Protein AF-0000000083340459 (afdb_homodimer)

Sequence (200 aa):
MHAMNVRVHIENGKIEDAAAVLKEQIMPVAANYPGFIENFLLVDAANSRIATLSVWQTEADAKAIYEDEGGLYQIALGKLKPFLAAPPDAWLGPVSQVKKMHAMNVRVHIENGKIEDAAAVLKEQIMPVAANYPGFIENFLLVDAANSRIATLSVWQTEADAKAIYEDEGGLYQIALGKLKPFLAAPPDAWLGPVSQVKK

Solvent-accessible surface area (backbone atoms only — not comparable to full-atom values): 10300 Å² total; per-residue (Å²): 76,14,30,38,44,36,38,38,40,32,32,89,94,35,42,68,61,50,50,47,46,43,62,69,60,40,53,66,54,49,65,74,42,74,47,46,44,36,35,37,45,34,44,31,70,95,75,25,32,40,38,35,42,39,36,18,60,35,60,70,40,43,47,45,29,64,68,33,86,79,13,61,50,53,51,49,46,63,73,41,52,91,36,46,65,51,80,68,51,69,54,63,30,50,36,48,75,50,72,107,76,14,31,38,45,37,39,38,43,32,32,89,94,36,43,68,62,50,50,47,47,44,59,70,61,39,53,65,55,49,64,74,40,74,47,46,42,35,34,37,45,33,44,31,70,96,74,24,32,39,38,36,43,39,37,17,60,34,60,68,42,44,46,44,30,63,67,34,88,79,13,60,49,53,52,47,48,64,72,41,52,93,35,48,64,49,82,70,49,69,52,65,28,50,36,49,77,49,72,106

Secondary structure (DSSP, 8-state):
-EEEEEEEEB-TT-HHHHHHHIIIIIHHHHTTSTTEEEEEEEEEGGGTEEEEEEEESSHHHHHHHHHSTT-HHHHHHHHHGGGBSS--EEEEEEEEEEE-/-EEEEEEEEB-TT-HHHHHHHIIIIIHHHHTTSTTEEEEEEEEEGGGTEEEEEEEESSHHHHHHHHHSTT-HHHHHHHHHGGGBSS--EEEEEEEEEEE-

Foldseek 3Di:
DKKKKKKFAWPPPCLVVLLCCCVPPQQVVQVPFAQWDHKDWDGDNVRRMIMMMTDGRDPVRVCCQVPPDVHSVVVSCVVNVVTTPDDMDMDMDDDDDDDD/DKKKKKKFAWPPPCLVVLLCCCVPPQQVVQVVFAFWDHKDWDGDNVRRMIMMMTDGRDPVRVCCQVPPDVHSVVVSCVVNVVTTPDDMDMDMDDDDDDDD

Organism: NCBI:txid2580412

Nearest PDB structures (foldseek):
  3gz7-assembly1_B  TM=7.838E-01  e=1.610E-05  Bordetella bronchiseptica
  1wd6-assembly1_B  TM=7.956E-01  e=1.502E-05  Escherichia coli
  1n5v-assembly1_B  TM=7.596E-01  e=1.061E-05  Streptomyces coelicolor A3(2)
  3kkf-assembly1_A  TM=7.154E-01  e=3.459E-05  Bacteroides thetaiotaomicron
  5ixu-assembly1_A  TM=6.290E-01  e=2.808E-05  Paraburkholderia xenovorans LB400

pLDDT: mean 94.33, std 6.29, range [68.06, 98.81]

Radius of gyration: 16.13 Å; Cα contacts (8 Å, |Δi|>4): 430; chains: 2; bounding box: 37×41×36 Å

Structure (mmCIF, N/CA/C/O backbone):
data_AF-0000000083340459-model_v1
#
loop_
_entity.id
_entity.type
_entity.pdbx_description
1 polymer 'ABM domain-containing protein'
#
loop_
_atom_site.group_PDB
_atom_site.id
_atom_site.type_symbol
_atom_site.label_atom_id
_atom_site.label_alt_id
_atom_site.label_comp_id
_atom_site.label_asym_id
_atom_site.label_entity_id
_atom_site.label_seq_id
_atom_site.pdbx_PDB_ins_code
_atom_site.Cartn_x
_atom_site.Cartn_y
_atom_site.Cartn_z
_atom_site.occupancy
_atom_site.B_iso_or_equiv
_atom_site.auth_seq_id
_atom_site.auth_comp_id
_atom_site.auth_asym_id
_atom_site.auth_atom_id
_atom_site.pdbx_PDB_model_num
ATOM 1 N N . MET A 1 1 ? -13.516 -5.426 -0.259 1 96.94 1 MET A N 1
ATOM 2 C CA . MET A 1 1 ? -12.953 -4.117 0.072 1 96.94 1 MET A CA 1
ATOM 3 C C . MET A 1 1 ? -12.617 -3.332 -1.192 1 96.94 1 MET A C 1
ATOM 5 O O . MET A 1 1 ? -12.625 -3.887 -2.293 1 96.94 1 MET A O 1
ATOM 9 N N . HIS A 1 2 ? -12.586 -1.946 -0.92 1 97.19 2 HIS A N 1
ATOM 10 C CA . HIS A 1 2 ? -12.18 -1.059 -2.004 1 97.19 2 HIS A CA 1
ATOM 11 C C . HIS A 1 2 ? -11 -0.186 -1.59 1 97.19 2 HIS A C 1
ATOM 13 O O . HIS A 1 2 ? -10.797 0.068 -0.401 1 97.19 2 HIS A O 1
ATOM 19 N N . ALA A 1 3 ? -10.203 0.249 -2.623 1 97.19 3 ALA A N 1
ATOM 20 C CA . ALA A 1 3 ? -9.031 1.051 -2.295 1 97.19 3 ALA A CA 1
ATOM 21 C C . ALA A 1 3 ? -8.758 2.098 -3.371 1 97.19 3 ALA A C 1
ATOM 23 O O . ALA A 1 3 ? -9.258 1.983 -4.496 1 97.19 3 ALA A O 1
ATOM 24 N N . MET A 1 4 ? -8.07 3.07 -2.924 1 95.75 4 MET A N 1
ATOM 25 C CA . MET A 1 4 ? -7.543 4.082 -3.836 1 95.75 4 MET A CA 1
ATOM 26 C C . MET A 1 4 ? -6.02 4.109 -3.795 1 95.75 4 MET A C 1
ATOM 28 O O . MET A 1 4 ? -5.426 4.156 -2.717 1 95.75 4 MET A O 1
ATOM 32 N N . ASN A 1 5 ? -5.422 4.043 -4.895 1 97.75 5 ASN A N 1
ATOM 33 C CA . ASN A 1 5 ? -3.988 4.25 -5.055 1 97.75 5 ASN A CA 1
ATOM 34 C C . ASN A 1 5 ? -3.686 5.598 -5.703 1 97.75 5 ASN A C 1
ATOM 36 O O . ASN A 1 5 ? -4.152 5.875 -6.809 1 97.75 5 ASN A O 1
ATOM 40 N N . VAL A 1 6 ? -2.93 6.375 -5.117 1 97.25 6 VAL A N 1
ATOM 41 C CA . VAL A 1 6 ? -2.551 7.691 -5.617 1 97.25 6 VAL A CA 1
ATOM 42 C C . VAL A 1 6 ? -1.033 7.77 -5.777 1 97.25 6 VAL A C 1
ATOM 44 O O . VAL A 1 6 ? -0.289 7.344 -4.887 1 97.25 6 VAL A O 1
ATOM 47 N N . ARG A 1 7 ? -0.573 8.352 -6.844 1 98.38 7 ARG A N 1
ATOM 48 C CA . ARG A 1 7 ? 0.837 8.656 -7.07 1 98.38 7 ARG A CA 1
ATOM 49 C C . ARG A 1 7 ? 1.03 10.117 -7.461 1 98.38 7 ARG A C 1
ATOM 51 O O . ARG A 1 7 ? 0.277 10.648 -8.281 1 98.38 7 ARG A O 1
ATOM 58 N N . VAL A 1 8 ? 2.031 10.641 -6.98 1 98.44 8 VAL A N 1
ATOM 59 C CA . VAL A 1 8 ? 2.33 12.039 -7.27 1 98.44 8 VAL A CA 1
ATOM 60 C C . VAL A 1 8 ? 3.834 12.219 -7.48 1 98.44 8 VAL A C 1
ATOM 62 O O . VAL A 1 8 ? 4.637 11.461 -6.926 1 98.44 8 VAL A O 1
ATOM 65 N N . HIS A 1 9 ? 4.129 13.234 -8.336 1 98.62 9 HIS A N 1
ATOM 66 C CA . HIS A 1 9 ? 5.484 13.766 -8.453 1 98.62 9 HIS A CA 1
ATOM 67 C C . HIS A 1 9 ? 5.617 15.109 -7.738 1 98.62 9 HIS A C 1
ATOM 69 O O . HIS A 1 9 ? 4.746 15.969 -7.863 1 98.62 9 HIS A O 1
ATOM 75 N N . ILE A 1 10 ? 6.742 15.148 -7.082 1 98.62 10 ILE A N 1
ATOM 76 C CA . ILE A 1 10 ? 6.945 16.281 -6.191 1 98.62 10 ILE A CA 1
ATOM 77 C C . ILE A 1 10 ? 8.062 17.172 -6.738 1 98.62 10 ILE A C 1
ATOM 79 O O . ILE A 1 10 ? 9.047 16.672 -7.281 1 98.62 10 ILE A O 1
ATOM 83 N N . GLU A 1 11 ? 7.785 18.578 -6.555 1 98.44 11 GLU A N 1
ATOM 84 C CA . GLU A 1 11 ? 8.805 19.531 -6.984 1 98.44 11 GLU A CA 1
ATOM 85 C C . GLU A 1 11 ? 10.148 19.234 -6.324 1 98.44 11 GLU A C 1
ATOM 87 O O . GLU A 1 11 ? 10.203 18.828 -5.164 1 98.44 11 GLU A O 1
ATOM 92 N N . ASN A 1 12 ? 11.203 19.422 -7.195 1 96.62 12 ASN A N 1
ATOM 93 C CA . ASN A 1 12 ? 12.539 19.188 -6.676 1 96.62 12 ASN A CA 1
ATOM 94 C C . ASN A 1 12 ? 12.766 19.906 -5.348 1 96.62 12 ASN A C 1
ATOM 96 O O . ASN A 1 12 ? 12.43 21.078 -5.207 1 96.62 12 ASN A O 1
ATOM 100 N N . GLY A 1 13 ? 13.289 19.141 -4.359 1 97.19 13 GLY A N 1
ATOM 101 C CA . GLY A 1 13 ? 13.656 19.719 -3.074 1 97.19 13 GLY A CA 1
ATOM 102 C C . GLY A 1 13 ? 12.484 19.812 -2.115 1 97.19 13 GLY A C 1
ATOM 103 O O . GLY A 1 13 ? 12.633 20.297 -0.986 1 97.19 13 GLY A O 1
ATOM 104 N N . LYS A 1 14 ? 11.328 19.312 -2.432 1 98.06 14 LYS A N 1
ATOM 105 C CA . LYS A 1 14 ? 10.148 19.516 -1.594 1 98.06 14 LYS A CA 1
ATOM 106 C C . LYS A 1 14 ? 9.594 18.172 -1.094 1 98.06 14 LYS A C 1
ATOM 108 O O . LYS A 1 14 ? 8.547 18.141 -0.446 1 98.06 14 LYS A O 1
ATOM 113 N N . ILE A 1 15 ? 10.195 17.156 -1.338 1 98.19 15 ILE A N 1
ATOM 114 C CA . ILE A 1 15 ? 9.664 15.82 -1.098 1 98.19 15 ILE A CA 1
ATOM 115 C C . ILE A 1 15 ? 9.492 15.594 0.403 1 98.19 15 ILE A C 1
ATOM 117 O O . ILE A 1 15 ? 8.516 14.992 0.838 1 98.19 15 ILE A O 1
ATOM 121 N N . GLU A 1 16 ? 10.43 15.969 1.234 1 97.5 16 GLU A N 1
ATOM 122 C CA . GLU A 1 16 ? 10.328 15.766 2.678 1 97.5 16 GLU A CA 1
ATOM 123 C C . GLU A 1 16 ? 9.133 16.516 3.258 1 97.5 16 GLU A C 1
ATOM 125 O O . GLU A 1 16 ? 8.398 15.984 4.086 1 97.5 16 GLU A O 1
ATOM 130 N N . ASP A 1 17 ? 8.969 17.703 2.828 1 98.31 17 ASP A N 1
ATOM 131 C CA . ASP A 1 17 ? 7.848 18.516 3.307 1 98.31 17 ASP A CA 1
ATOM 132 C C . ASP A 1 17 ? 6.512 17.906 2.875 1 98.31 17 ASP A C 1
ATOM 134 O O . ASP A 1 17 ? 5.566 17.844 3.666 1 98.31 17 ASP A O 1
ATOM 138 N N . ALA A 1 18 ? 6.438 17.531 1.617 1 98.56 18 ALA A N 1
ATOM 139 C CA . ALA A 1 18 ? 5.215 16.922 1.106 1 98.56 18 ALA A CA 1
ATOM 140 C C . ALA A 1 18 ? 4.871 15.648 1.885 1 98.56 18 ALA A C 1
ATOM 142 O O . ALA A 1 18 ? 3.719 15.445 2.271 1 98.56 18 ALA A O 1
ATOM 143 N N . ALA A 1 19 ? 5.875 14.797 2.137 1 98.38 19 ALA A N 1
ATOM 144 C CA . ALA A 1 19 ? 5.676 13.562 2.889 1 98.38 19 ALA A CA 1
ATOM 145 C C . ALA A 1 19 ? 5.219 13.852 4.312 1 98.38 19 ALA A C 1
ATOM 147 O O . ALA A 1 19 ? 4.375 13.133 4.859 1 98.38 19 ALA A O 1
ATOM 148 N N . ALA A 1 20 ? 5.758 14.836 4.934 1 98.31 20 ALA A N 1
ATOM 149 C CA . ALA A 1 20 ? 5.371 15.219 6.289 1 98.31 20 ALA A CA 1
ATOM 150 C C . ALA A 1 20 ? 3.908 15.648 6.344 1 98.31 20 ALA A C 1
ATOM 152 O O . ALA A 1 20 ? 3.195 15.32 7.297 1 98.31 20 ALA A O 1
ATOM 153 N N . VAL A 1 21 ? 3.539 16.391 5.316 1 98 21 VAL A N 1
ATOM 154 C CA . VAL A 1 21 ? 2.148 16.828 5.258 1 98 21 VAL A CA 1
ATOM 155 C C . VAL A 1 21 ? 1.227 15.609 5.211 1 98 21 VAL A C 1
ATOM 157 O O . VAL A 1 21 ? 0.263 15.523 5.977 1 98 21 VAL A O 1
ATOM 160 N N . LEU A 1 22 ? 1.438 14.711 4.398 1 97.75 22 LEU A N 1
ATOM 161 C CA . LEU A 1 22 ? 0.618 13.508 4.266 1 97.75 22 LEU A CA 1
ATOM 162 C C . LEU A 1 22 ? 0.631 12.695 5.559 1 97.75 22 LEU A C 1
ATOM 164 O O . LEU A 1 22 ? -0.423 12.281 6.047 1 97.75 22 LEU A O 1
ATOM 168 N N . LYS A 1 23 ? 1.822 12.492 6.062 1 97.5 23 LYS A N 1
ATOM 169 C CA . LYS A 1 23 ? 2.016 11.633 7.227 1 97.5 23 LYS A CA 1
ATOM 170 C C . LYS A 1 23 ? 1.37 12.242 8.469 1 97.5 23 LYS A C 1
ATOM 172 O O . LYS A 1 23 ? 0.76 11.531 9.273 1 97.5 23 LYS A O 1
ATOM 177 N N . GLU A 1 24 ? 1.427 13.531 8.625 1 97.44 24 GLU A N 1
ATOM 178 C CA . GLU A 1 24 ? 1.055 14.164 9.883 1 97.44 24 GLU A CA 1
ATOM 179 C C . GLU A 1 24 ? -0.349 14.758 9.805 1 97.44 24 GLU A C 1
ATOM 181 O O . GLU A 1 24 ? -1.031 14.883 10.828 1 97.44 24 GLU A O 1
ATOM 186 N N . GLN A 1 25 ? -0.766 15.031 8.633 1 96.31 25 GLN A N 1
ATOM 187 C CA . GLN A 1 25 ? -2 15.805 8.57 1 96.31 25 GLN A CA 1
ATOM 188 C C . GLN A 1 25 ? -3.098 15.031 7.844 1 96.31 25 GLN A C 1
ATOM 190 O O . GLN A 1 25 ? -4.285 15.281 8.062 1 96.31 25 GLN A O 1
ATOM 195 N N . ILE A 1 26 ? -2.787 14.148 6.957 1 95.5 26 ILE A N 1
ATOM 196 C CA . ILE A 1 26 ? -3.807 13.5 6.141 1 95.5 26 ILE A CA 1
ATOM 197 C C . ILE A 1 26 ? -4.078 12.102 6.676 1 95.5 26 ILE A C 1
ATOM 199 O O . ILE A 1 26 ? -5.227 11.75 6.969 1 95.5 26 ILE A O 1
ATOM 203 N N . MET A 1 27 ? -3 11.297 6.879 1 95.5 27 MET A N 1
ATOM 204 C CA . MET A 1 27 ? -3.15 9.891 7.254 1 95.5 27 MET A CA 1
ATOM 205 C C . MET A 1 27 ? -3.887 9.758 8.586 1 95.5 27 MET A C 1
ATOM 207 O O . MET A 1 27 ? -4.832 8.977 8.703 1 95.5 27 MET A O 1
ATOM 211 N N . PRO A 1 28 ? -3.572 10.594 9.602 1 93.69 28 PRO A N 1
ATOM 212 C CA . PRO A 1 28 ? -4.309 10.453 10.859 1 93.69 28 PRO A CA 1
ATOM 213 C C . PRO A 1 28 ? -5.777 10.844 10.734 1 93.69 28 PRO A C 1
ATOM 215 O O . PRO A 1 28 ? -6.633 10.289 11.43 1 93.69 28 PRO A O 1
ATOM 218 N N . VAL A 1 29 ? -6.105 11.727 9.867 1 91.94 29 VAL A N 1
ATOM 219 C CA . VAL A 1 29 ? -7.473 12.203 9.656 1 91.94 29 VAL A CA 1
ATOM 220 C C . VAL A 1 29 ? -8.297 11.117 8.977 1 91.94 29 VAL A C 1
ATOM 222 O O . VAL A 1 29 ? -9.5 10.984 9.25 1 91.94 29 VAL A O 1
ATOM 225 N N . ALA A 1 30 ? -7.695 10.32 8.094 1 92.31 30 ALA A N 1
ATOM 226 C CA . ALA A 1 30 ? -8.375 9.258 7.367 1 92.31 30 ALA A CA 1
ATOM 227 C C . ALA A 1 30 ? -9.008 8.25 8.328 1 92.31 30 ALA A C 1
ATOM 229 O O . ALA A 1 30 ? -10.086 7.719 8.062 1 92.31 30 ALA A O 1
ATOM 230 N N . ALA A 1 31 ? -8.422 8.039 9.461 1 90.56 31 ALA A N 1
ATOM 231 C CA . ALA A 1 31 ? -8.867 7.043 10.43 1 90.56 31 ALA A CA 1
ATOM 232 C C . ALA A 1 31 ? -10.227 7.43 11.023 1 90.56 31 ALA A C 1
ATOM 234 O O . ALA A 1 31 ? -10.906 6.594 11.625 1 90.56 31 ALA A O 1
ATOM 235 N N . ASN A 1 32 ? -10.602 8.703 10.836 1 89.94 32 ASN A N 1
ATOM 236 C CA . ASN A 1 32 ? -11.852 9.188 11.406 1 89.94 32 ASN A CA 1
ATOM 237 C C . ASN A 1 32 ? -13.016 9.016 10.445 1 89.94 32 ASN A C 1
ATOM 239 O O . ASN A 1 32 ? -14.172 9.211 10.828 1 89.94 32 ASN A O 1
ATOM 243 N N . TYR A 1 33 ? -12.742 8.57 9.266 1 90.56 33 TYR A N 1
ATOM 244 C CA . TYR A 1 33 ? -13.812 8.445 8.281 1 90.56 33 TYR A CA 1
ATOM 245 C C . TYR A 1 33 ? -14.461 7.066 8.352 1 90.56 33 TYR A C 1
ATOM 247 O O . TYR A 1 33 ? -13.781 6.07 8.617 1 90.56 33 TYR A O 1
ATOM 255 N N . PRO A 1 34 ? -15.742 7.07 8.047 1 90.12 34 PRO A N 1
ATOM 256 C CA . PRO A 1 34 ? -16.438 5.781 8.07 1 90.12 34 PRO A CA 1
ATOM 257 C C . PRO A 1 34 ? -15.859 4.781 7.074 1 90.12 34 PRO A C 1
ATOM 259 O O . PRO A 1 34 ? -15.508 5.152 5.953 1 90.12 34 PRO A O 1
ATOM 262 N N . GLY A 1 35 ? -15.711 3.559 7.594 1 94 35 GLY A N 1
ATOM 263 C CA . GLY A 1 35 ? -15.312 2.479 6.707 1 94 35 GLY A CA 1
ATOM 264 C C . GLY A 1 35 ? -13.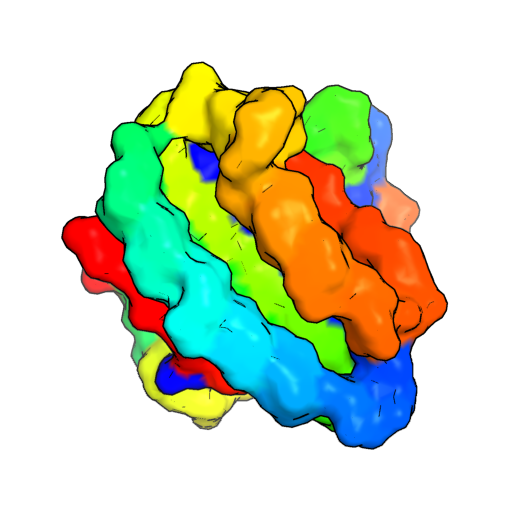812 2.41 6.484 1 94 35 GLY A C 1
ATOM 265 O O . GLY A 1 35 ? -13.32 1.494 5.824 1 94 35 GLY A O 1
ATOM 266 N N . PHE A 1 36 ? -13.086 3.348 7.051 1 94.75 36 PHE A N 1
ATOM 267 C CA . PHE A 1 36 ? -11.641 3.34 6.918 1 94.75 36 PHE A CA 1
ATOM 268 C C . PHE A 1 36 ? -11.047 2.076 7.527 1 94.75 36 PHE A C 1
ATOM 270 O O . PHE A 1 36 ? -11.438 1.667 8.625 1 94.75 36 PHE A O 1
ATOM 277 N N . ILE A 1 37 ? -10.062 1.38 6.922 1 97.5 37 ILE A N 1
ATOM 278 C CA . ILE A 1 37 ? -9.375 0.196 7.426 1 97.5 37 ILE A CA 1
ATOM 279 C C . ILE A 1 37 ? -7.902 0.522 7.676 1 97.5 37 ILE A C 1
ATOM 281 O O . ILE A 1 37 ? -7.422 0.418 8.805 1 97.5 37 ILE A O 1
ATOM 285 N N . GLU A 1 38 ? -7.223 1.024 6.625 1 97.88 38 GLU A N 1
ATOM 286 C CA . GLU A 1 38 ? -5.801 1.335 6.77 1 97.88 38 GLU A CA 1
ATOM 287 C C . GLU A 1 38 ? -5.297 2.164 5.59 1 97.88 38 GLU A C 1
ATOM 289 O O . GLU A 1 38 ? -5.965 2.256 4.559 1 97.88 38 GLU A O 1
ATOM 294 N N . ASN A 1 39 ? -4.199 2.787 5.766 1 97.75 39 ASN A N 1
ATOM 295 C CA . ASN A 1 39 ? -3.539 3.49 4.672 1 97.75 39 ASN A CA 1
ATOM 296 C C . ASN A 1 39 ? -2.02 3.375 4.766 1 97.75 39 ASN A C 1
ATOM 298 O O . ASN A 1 39 ? -1.48 3.094 5.836 1 97.75 39 ASN A O 1
ATOM 302 N N . PHE A 1 40 ? -1.324 3.596 3.68 1 98.5 40 PHE A N 1
ATOM 303 C CA . PHE A 1 40 ? 0.119 3.461 3.52 1 98.5 40 PHE A CA 1
ATOM 304 C C . PHE A 1 40 ? 0.697 4.668 2.789 1 98.5 40 PHE A C 1
ATOM 306 O O . PHE A 1 40 ? 0.098 5.164 1.834 1 98.5 40 PHE A O 1
ATOM 313 N N . LEU A 1 41 ? 1.775 5.105 3.184 1 98.69 41 LEU A N 1
ATOM 314 C CA . LEU A 1 41 ? 2.559 6.164 2.551 1 98.69 41 LEU A CA 1
ATOM 315 C C . LEU A 1 41 ? 3.943 5.656 2.164 1 98.69 41 LEU A C 1
ATOM 317 O O . LEU A 1 41 ? 4.773 5.379 3.033 1 98.69 41 LEU A O 1
ATOM 321 N N . LEU A 1 42 ? 4.223 5.508 0.893 1 98.69 42 LEU A N 1
ATOM 322 C CA . LEU A 1 42 ? 5.488 5.078 0.309 1 98.69 42 LEU A CA 1
ATOM 323 C C . LEU A 1 42 ? 6.234 6.262 -0.296 1 98.69 42 LEU A C 1
ATOM 325 O O . LEU A 1 42 ? 5.691 6.984 -1.133 1 98.69 42 LEU A O 1
ATOM 329 N N . VAL A 1 43 ? 7.496 6.418 0.04 1 98.5 43 VAL A N 1
ATOM 330 C CA . VAL A 1 43 ? 8.266 7.574 -0.407 1 98.5 43 VAL A CA 1
ATOM 331 C C . VAL A 1 43 ? 9.484 7.109 -1.199 1 98.5 43 VAL A C 1
ATOM 333 O O . VAL A 1 43 ? 10.25 6.266 -0.73 1 98.5 43 VAL A O 1
ATOM 336 N N . ASP A 1 44 ? 9.609 7.637 -2.416 1 97.44 44 ASP A N 1
ATOM 337 C CA . ASP A 1 44 ? 10.812 7.508 -3.225 1 97.44 44 ASP A CA 1
ATOM 338 C C . ASP A 1 44 ? 11.523 8.852 -3.375 1 97.44 44 ASP A C 1
ATOM 340 O O . ASP A 1 44 ? 11.406 9.508 -4.414 1 97.44 44 ASP A O 1
ATOM 344 N N . ALA A 1 45 ? 12.297 9.164 -2.436 1 96.56 45 ALA A N 1
ATOM 345 C CA . ALA A 1 45 ? 12.93 10.484 -2.338 1 96.56 45 ALA A CA 1
ATOM 346 C C . ALA A 1 45 ? 13.906 10.711 -3.486 1 96.56 45 ALA A C 1
ATOM 348 O O . ALA A 1 45 ? 14.008 11.82 -4.012 1 96.56 45 ALA A O 1
ATOM 349 N N . ALA A 1 46 ? 14.625 9.734 -3.867 1 95.81 46 ALA A N 1
ATOM 350 C CA . ALA A 1 46 ? 15.641 9.852 -4.914 1 95.81 46 ALA A CA 1
ATOM 351 C C . ALA A 1 46 ? 15.008 10.289 -6.234 1 95.81 46 ALA A C 1
ATOM 353 O O . ALA A 1 46 ? 15.664 10.953 -7.047 1 95.81 46 ALA A O 1
ATOM 354 N N . ASN A 1 47 ? 13.727 10 -6.441 1 97.12 47 ASN A N 1
ATOM 355 C CA . ASN A 1 47 ? 13.055 10.352 -7.684 1 97.12 47 ASN A CA 1
ATOM 356 C C . ASN A 1 47 ? 11.906 11.32 -7.441 1 97.12 47 ASN A C 1
ATOM 358 O O . ASN A 1 47 ? 11.039 11.492 -8.305 1 97.12 47 ASN A O 1
ATOM 362 N N . SER A 1 48 ? 11.82 11.859 -6.305 1 97.75 48 SER A N 1
ATOM 363 C CA . SER A 1 48 ? 10.867 12.883 -5.891 1 97.75 48 SER A CA 1
ATOM 364 C C . SER A 1 48 ? 9.438 12.445 -6.172 1 97.75 48 SER A C 1
ATOM 366 O O . SER A 1 48 ? 8.664 13.18 -6.797 1 97.75 48 SER A O 1
ATOM 368 N N . ARG A 1 49 ? 9.125 11.242 -5.602 1 98.38 49 ARG A N 1
ATOM 369 C CA . ARG A 1 49 ? 7.762 10.781 -5.82 1 98.38 49 ARG A CA 1
ATOM 370 C C . ARG A 1 49 ? 7.227 10.055 -4.594 1 98.38 49 ARG A C 1
ATOM 372 O O . ARG A 1 49 ? 8 9.586 -3.756 1 98.38 49 ARG A O 1
ATOM 379 N N . ILE A 1 50 ? 5.871 10.039 -4.492 1 98.81 50 ILE A N 1
ATOM 380 C CA . ILE A 1 50 ? 5.133 9.453 -3.381 1 98.81 50 ILE A CA 1
ATOM 381 C C . ILE A 1 50 ? 3.961 8.633 -3.916 1 98.81 50 ILE A C 1
ATOM 383 O O . ILE A 1 50 ? 3.312 9.031 -4.887 1 98.81 50 ILE A O 1
ATOM 387 N N . ALA A 1 51 ? 3.766 7.457 -3.246 1 98.69 51 ALA A N 1
ATOM 388 C CA . ALA A 1 51 ? 2.545 6.688 -3.475 1 98.69 51 ALA A CA 1
ATOM 389 C C . ALA A 1 51 ? 1.797 6.441 -2.168 1 98.69 51 ALA A C 1
ATOM 391 O O . ALA A 1 51 ? 2.414 6.219 -1.124 1 98.69 51 ALA A O 1
ATOM 392 N N . THR A 1 52 ? 0.431 6.477 -2.248 1 98 52 THR A N 1
ATOM 393 C CA . THR A 1 52 ? -0.397 6.082 -1.114 1 98 52 THR A CA 1
ATOM 394 C C . THR A 1 52 ? -1.41 5.02 -1.527 1 98 52 THR A C 1
ATOM 396 O O . THR A 1 52 ? -1.822 4.965 -2.688 1 98 52 THR A O 1
ATOM 399 N N . LEU A 1 53 ? -1.74 4.148 -0.692 1 98.12 53 LEU A N 1
ATOM 400 C CA . LEU A 1 53 ? -2.863 3.223 -0.799 1 98.12 53 LEU A CA 1
ATOM 401 C C . LEU A 1 53 ? -3.762 3.316 0.428 1 98.12 53 LEU A C 1
ATOM 403 O O . LEU A 1 53 ? -3.312 3.076 1.552 1 98.12 53 LEU A O 1
ATOM 407 N N . SER A 1 54 ? -4.988 3.664 0.221 1 96.44 54 SER A N 1
ATOM 408 C CA . SER A 1 54 ? -5.996 3.699 1.276 1 96.44 54 SER A CA 1
ATOM 409 C C . SER A 1 54 ? -7.066 2.639 1.053 1 96.44 54 SER A C 1
ATOM 411 O O . SER A 1 54 ? -7.602 2.51 -0.051 1 96.44 54 SER A O 1
ATOM 413 N N . VAL A 1 55 ? -7.426 1.939 2.076 1 97.38 55 VAL A N 1
ATOM 414 C CA . VAL A 1 55 ? -8.344 0.812 1.992 1 97.38 55 VAL A CA 1
ATOM 415 C C . VAL A 1 55 ? -9.578 1.089 2.85 1 97.38 55 VAL A C 1
ATOM 417 O O . VAL A 1 55 ? -9.461 1.535 3.992 1 97.38 55 VAL A O 1
ATOM 420 N N . TRP A 1 56 ? -10.734 0.775 2.215 1 96 56 TRP A N 1
ATOM 421 C CA . TRP A 1 56 ? -12.031 1.036 2.83 1 96 56 TRP A CA 1
ATOM 422 C C . TRP A 1 56 ? -12.914 -0.205 2.779 1 96 56 TRP A C 1
ATOM 424 O O . TRP A 1 56 ? -12.781 -1.036 1.878 1 96 56 TRP A O 1
ATOM 434 N N . GLN A 1 57 ? -13.828 -0.292 3.668 1 96.81 57 GLN A N 1
ATOM 435 C CA . GLN A 1 57 ? -14.672 -1.473 3.834 1 96.81 57 GLN A CA 1
ATOM 436 C C . GLN A 1 57 ? -15.594 -1.666 2.631 1 96.81 57 GLN A C 1
ATOM 438 O O . GLN A 1 57 ? -15.82 -2.795 2.191 1 96.81 57 GLN A O 1
ATOM 443 N N . THR A 1 58 ? -16.156 -0.563 2.117 1 95 58 THR A N 1
ATOM 444 C CA . THR A 1 58 ? -17.125 -0.668 1.028 1 95 58 THR A CA 1
ATOM 445 C C . THR A 1 58 ? -16.766 0.299 -0.099 1 95 58 THR A C 1
ATOM 447 O O . THR A 1 58 ? -15.992 1.232 0.097 1 95 58 THR A O 1
ATOM 450 N N . GLU A 1 59 ? -17.312 -0.011 -1.172 1 91.56 59 GLU A N 1
ATOM 451 C CA . GLU A 1 59 ? -17.156 0.896 -2.305 1 91.56 59 GLU A CA 1
ATOM 452 C C . GLU A 1 59 ? -17.719 2.277 -1.986 1 91.56 59 GLU A C 1
ATOM 454 O O . GLU A 1 59 ? -17.156 3.295 -2.385 1 91.56 59 GLU A O 1
ATOM 459 N N . ALA A 1 60 ? -18.922 2.32 -1.341 1 91.94 60 ALA A N 1
ATOM 460 C CA . ALA A 1 60 ? -19.578 3.582 -0.99 1 91.94 60 ALA A CA 1
ATOM 461 C C . ALA A 1 60 ? -18.688 4.426 -0.085 1 91.94 60 ALA A C 1
ATOM 463 O O . ALA A 1 60 ? -18.594 5.645 -0.256 1 91.94 60 ALA A O 1
ATOM 464 N N . ASP A 1 61 ? -18 3.791 0.778 1 91.75 61 ASP A N 1
ATOM 465 C CA . ASP A 1 61 ? -17.078 4.504 1.664 1 91.75 61 ASP A CA 1
ATOM 466 C C . ASP A 1 61 ? -15.922 5.113 0.878 1 91.75 61 ASP A C 1
ATOM 468 O O . ASP A 1 61 ? -15.555 6.27 1.099 1 91.75 61 ASP A O 1
ATOM 472 N N . ALA A 1 62 ? -15.406 4.402 0.094 1 90.69 62 ALA A N 1
ATOM 473 C CA . ALA A 1 62 ? -14.273 4.855 -0.711 1 90.69 62 ALA A CA 1
ATOM 474 C C . ALA A 1 62 ? -14.68 6 -1.636 1 90.69 62 ALA A C 1
ATOM 476 O O . ALA A 1 62 ? -13.945 6.98 -1.781 1 90.69 62 ALA A O 1
ATOM 477 N N . LYS A 1 63 ? -15.797 5.812 -2.299 1 88.75 63 LYS A N 1
ATOM 478 C CA . LYS A 1 63 ? -16.266 6.82 -3.244 1 88.75 63 LYS A CA 1
ATOM 479 C C . LYS A 1 63 ? -16.562 8.141 -2.537 1 88.75 63 LYS A C 1
ATOM 481 O O . LYS A 1 63 ? -16.312 9.219 -3.09 1 88.75 63 LYS A O 1
ATOM 486 N N . ALA A 1 64 ? -17.062 8.125 -1.356 1 83.75 64 ALA A N 1
ATOM 487 C CA . ALA A 1 64 ? -17.359 9.336 -0.6 1 83.75 64 ALA A CA 1
ATOM 488 C C . ALA A 1 64 ? -16.109 10.148 -0.333 1 83.75 64 ALA A C 1
ATOM 490 O O . ALA A 1 64 ? -16.141 11.375 -0.356 1 83.75 64 ALA A O 1
ATOM 491 N N . ILE A 1 65 ? -15.023 9.484 -0.233 1 80.69 65 ILE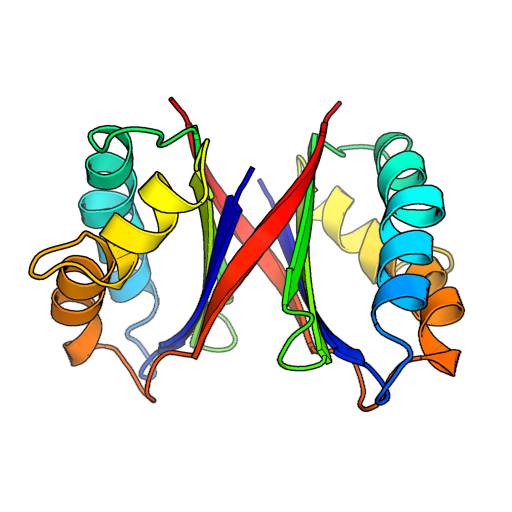 A N 1
ATOM 492 C CA . ILE A 1 65 ? -13.742 10.117 0.05 1 80.69 65 ILE A CA 1
ATOM 493 C C . ILE A 1 65 ? -13.25 10.859 -1.189 1 80.69 65 ILE A C 1
ATOM 495 O O . ILE A 1 65 ? -12.703 11.961 -1.085 1 80.69 65 ILE A O 1
ATOM 499 N N . TYR A 1 66 ? -13.484 10.359 -2.238 1 77.94 66 TYR A N 1
ATOM 500 C CA . TYR A 1 66 ? -12.93 10.844 -3.498 1 77.94 66 TYR A CA 1
ATOM 501 C C . TYR A 1 66 ? -13.859 11.867 -4.148 1 77.94 66 TYR A C 1
ATOM 503 O O . TYR A 1 66 ? -13.398 12.875 -4.688 1 77.94 66 TYR A O 1
ATOM 511 N N . GLU A 1 67 ? -15.164 11.609 -4.008 1 75.56 67 GLU A N 1
ATOM 512 C CA . GLU A 1 67 ? -16.109 12.375 -4.82 1 75.56 67 GLU A CA 1
ATOM 513 C C . GLU A 1 67 ? -16.766 13.484 -4.004 1 75.56 67 GLU A C 1
ATOM 515 O O . GLU A 1 67 ? -17.188 14.508 -4.559 1 75.56 67 GLU A O 1
ATOM 520 N N . ASP A 1 68 ? -16.75 13.281 -2.777 1 71.5 68 ASP A N 1
ATOM 521 C CA . ASP A 1 68 ? -17.5 14.266 -2 1 71.5 68 ASP A CA 1
ATOM 522 C C . ASP A 1 68 ? -16.703 15.562 -1.847 1 71.5 68 ASP A C 1
ATOM 524 O O . ASP A 1 68 ? -15.477 15.539 -1.754 1 71.5 68 ASP A O 1
ATOM 528 N N . GLU A 1 69 ? -17.578 16.438 -1.942 1 68.81 69 GLU A N 1
ATOM 529 C CA . GLU A 1 69 ? -17.016 17.734 -1.601 1 68.81 69 GLU A CA 1
ATOM 530 C C . GLU A 1 69 ? -16.484 17.75 -0.172 1 68.81 69 GLU A C 1
ATOM 532 O O . GLU A 1 69 ? -17.188 17.375 0.766 1 68.81 69 GLU A O 1
ATOM 537 N N . GLY A 1 70 ? -15.242 18.109 -0.082 1 69.88 70 GLY A N 1
ATOM 538 C CA . GLY A 1 70 ? -14.602 18.141 1.223 1 69.88 70 GLY A CA 1
ATOM 539 C C . GLY A 1 70 ? -14.062 16.781 1.64 1 69.88 70 GLY A C 1
ATOM 540 O O . GLY A 1 70 ? -13.672 16.594 2.793 1 69.88 70 GLY A O 1
ATOM 541 N N . GLY A 1 71 ? -14.289 15.898 0.878 1 82.12 71 GLY A N 1
ATOM 542 C CA . GLY A 1 71 ? -13.75 14.586 1.182 1 82.12 71 GLY A CA 1
ATOM 543 C C . GLY A 1 71 ? -12.25 14.586 1.391 1 82.12 71 GLY A C 1
ATOM 544 O O . GLY A 1 71 ? -11.57 15.57 1.078 1 82.12 71 GLY A O 1
ATOM 545 N N . LEU A 1 72 ? -11.797 13.633 1.941 1 88.88 72 LEU A N 1
ATOM 546 C CA . LEU A 1 72 ? -10.406 13.508 2.344 1 88.88 72 LEU A CA 1
ATOM 547 C C . LEU A 1 72 ? -9.477 13.719 1.152 1 88.88 72 LEU A C 1
ATOM 549 O O . LEU A 1 72 ? -8.406 14.32 1.29 1 88.88 72 LEU A O 1
ATOM 553 N N . TYR A 1 73 ? -9.859 13.188 0.018 1 91.44 73 TYR A N 1
ATOM 554 C CA . TYR A 1 73 ? -9.016 13.312 -1.165 1 91.44 73 TYR A CA 1
ATOM 555 C C . TYR A 1 73 ? -8.844 14.773 -1.56 1 91.44 73 TYR A C 1
ATOM 557 O O . TYR A 1 73 ? -7.73 15.211 -1.872 1 91.44 73 TYR A O 1
ATOM 565 N N . GLN A 1 74 ? -9.93 15.578 -1.618 1 89.5 74 GLN A N 1
ATOM 566 C CA . GLN A 1 74 ? -9.867 17 -1.975 1 89.5 74 GLN A CA 1
ATOM 567 C C . GLN A 1 74 ? -9.055 17.781 -0.953 1 89.5 74 GLN A C 1
ATOM 569 O O . GLN A 1 74 ? -8.328 18.703 -1.313 1 89.5 74 GLN A O 1
ATOM 574 N N . ILE A 1 75 ? -9.242 17.422 0.321 1 92 75 ILE A N 1
ATOM 575 C CA . ILE A 1 75 ? -8.469 18.062 1.377 1 92 75 ILE A CA 1
ATOM 576 C C . ILE A 1 75 ? -6.98 17.781 1.17 1 92 75 ILE A C 1
ATOM 578 O O . ILE A 1 75 ? -6.156 18.703 1.23 1 92 75 ILE A O 1
ATOM 582 N N . ALA A 1 76 ? -6.578 16.562 0.928 1 94.94 76 ALA A N 1
ATOM 583 C CA . ALA A 1 76 ? -5.191 16.172 0.696 1 94.94 76 ALA A CA 1
ATOM 584 C C . ALA A 1 76 ? -4.609 16.891 -0.509 1 94.94 76 ALA A C 1
ATOM 586 O O . ALA A 1 76 ? -3.471 17.375 -0.463 1 94.94 76 ALA A O 1
ATOM 587 N N . LEU A 1 77 ? -5.426 16.969 -1.574 1 93.31 77 LEU A N 1
ATOM 588 C CA . LEU A 1 77 ? -4.977 17.625 -2.795 1 93.31 77 LEU A CA 1
ATOM 589 C C . LEU A 1 77 ? -4.727 19.109 -2.551 1 93.31 77 LEU A C 1
ATOM 591 O O . LEU A 1 77 ? -3.748 19.672 -3.051 1 93.31 77 LEU A O 1
ATOM 595 N N . GLY A 1 78 ? -5.598 19.703 -1.87 1 94.31 78 GLY A N 1
ATOM 596 C CA . GLY A 1 78 ? -5.418 21.109 -1.527 1 94.31 78 GLY A CA 1
ATOM 597 C C . GLY A 1 78 ? -4.129 21.375 -0.772 1 94.31 78 GLY A C 1
ATOM 598 O O . GLY A 1 78 ? -3.434 22.359 -1.047 1 94.31 78 GLY A O 1
ATOM 599 N N . LYS A 1 79 ? -3.789 20.547 0.16 1 96.38 79 LYS A N 1
ATOM 600 C CA . LYS A 1 79 ? -2.598 20.719 0.987 1 96.38 79 LYS A CA 1
ATOM 601 C C . LYS A 1 79 ? -1.333 20.391 0.201 1 96.38 79 LYS A C 1
ATOM 603 O O . LYS A 1 79 ? -0.266 20.938 0.469 1 96.38 79 LYS A O 1
ATOM 608 N N . LEU A 1 80 ? -1.444 19.5 -0.777 1 97.06 80 LEU A N 1
ATOM 609 C CA . LEU A 1 80 ? -0.284 19.016 -1.518 1 97.06 80 LEU A CA 1
ATOM 610 C C . LEU A 1 80 ? 0.007 19.906 -2.719 1 97.06 80 LEU A C 1
ATOM 612 O O . LEU A 1 80 ? 1.103 19.859 -3.281 1 97.06 80 LEU A O 1
ATOM 616 N N . LYS A 1 81 ? -0.95 20.719 -3.17 1 96.81 81 LYS A N 1
ATOM 617 C CA . LYS A 1 81 ? -0.907 21.5 -4.41 1 96.81 81 LYS A CA 1
ATOM 618 C C . LYS A 1 81 ? 0.394 22.281 -4.523 1 96.81 81 LYS A C 1
ATOM 620 O O . LYS A 1 81 ? 1.051 22.266 -5.566 1 96.81 81 LYS A O 1
ATOM 625 N N . PRO A 1 82 ? 0.905 22.969 -3.473 1 97.75 82 PRO A N 1
ATOM 626 C CA . PRO A 1 82 ? 2.127 23.766 -3.584 1 97.75 82 PRO A CA 1
ATOM 627 C C . PRO A 1 82 ? 3.361 22.922 -3.885 1 97.75 82 PRO A C 1
ATOM 629 O O . PRO A 1 82 ? 4.406 23.453 -4.254 1 97.75 82 PRO A O 1
ATOM 632 N N . PHE A 1 83 ? 3.248 21.641 -3.717 1 98.5 83 PHE A N 1
ATOM 633 C CA . PHE A 1 83 ? 4.422 20.781 -3.822 1 98.5 83 PHE A CA 1
ATOM 634 C C . PHE A 1 83 ? 4.406 20 -5.129 1 98.5 83 PHE A C 1
ATOM 636 O O . PHE A 1 83 ? 5.418 19.406 -5.516 1 98.5 83 PHE A O 1
ATOM 643 N N . LEU A 1 84 ? 3.32 19.953 -5.781 1 98.5 84 LEU A N 1
ATOM 644 C CA . LEU A 1 84 ? 3.111 19.031 -6.891 1 98.5 84 LEU A CA 1
ATOM 645 C C . LEU A 1 84 ? 3.809 19.531 -8.156 1 98.5 84 LEU A C 1
ATOM 647 O O . LEU A 1 84 ? 3.693 20.703 -8.508 1 98.5 84 LEU A O 1
ATOM 651 N N . ALA A 1 85 ? 4.551 18.641 -8.797 1 98.44 85 ALA A N 1
ATOM 652 C CA . ALA A 1 85 ? 5.207 18.938 -10.07 1 98.44 85 ALA A CA 1
ATOM 653 C C . ALA A 1 85 ? 4.293 18.594 -11.242 1 98.44 85 ALA A C 1
ATOM 655 O O . ALA A 1 85 ? 4.559 19 -12.375 1 98.44 85 ALA A O 1
ATOM 656 N N . ALA A 1 86 ? 3.256 17.875 -11.094 1 97.5 86 ALA A N 1
ATOM 657 C CA . ALA A 1 86 ? 2.258 17.422 -12.055 1 97.5 86 ALA A CA 1
ATOM 658 C C . ALA A 1 86 ? 0.964 17.016 -11.359 1 97.5 86 ALA A C 1
ATOM 660 O O . ALA A 1 86 ? 0.946 16.797 -10.148 1 97.5 86 ALA A O 1
ATOM 661 N N . PRO A 1 87 ? -0.173 16.953 -12.023 1 96.81 87 PRO A N 1
ATOM 662 C CA . PRO A 1 87 ? -1.402 16.469 -11.398 1 96.81 87 PRO A CA 1
ATOM 663 C C . PRO A 1 87 ? -1.268 15.039 -10.867 1 96.81 87 PRO A C 1
ATOM 665 O O . PRO A 1 87 ? -0.577 14.211 -11.469 1 96.81 87 PRO A O 1
ATOM 668 N N . PRO A 1 88 ? -1.906 14.773 -9.773 1 96.94 88 PRO A N 1
ATOM 669 C CA . PRO A 1 88 ? -1.862 13.414 -9.234 1 96.94 88 PRO A CA 1
ATOM 670 C C . PRO A 1 88 ? -2.506 12.391 -10.164 1 96.94 88 PRO A C 1
ATOM 672 O O . PRO A 1 88 ? -3.402 12.734 -10.938 1 96.94 88 PRO A O 1
ATOM 675 N N . ASP A 1 89 ? -2.029 11.18 -10.164 1 96.69 89 ASP A N 1
ATOM 676 C CA . ASP A 1 89 ? -2.697 10.031 -10.766 1 96.69 89 ASP A CA 1
ATOM 677 C C . ASP A 1 89 ? -3.361 9.164 -9.695 1 96.69 89 ASP A C 1
ATOM 679 O O . ASP A 1 89 ? -2.68 8.523 -8.891 1 96.69 89 ASP A O 1
ATOM 683 N N . ALA A 1 90 ? -4.688 9.18 -9.641 1 95.19 90 ALA A N 1
ATOM 684 C CA . ALA A 1 90 ? -5.461 8.516 -8.594 1 95.19 90 ALA A CA 1
ATOM 685 C C . ALA A 1 90 ? -6.578 7.672 -9.195 1 95.19 90 ALA A C 1
ATOM 687 O O . ALA A 1 90 ? -7.301 8.125 -10.086 1 95.19 90 ALA A O 1
ATOM 688 N N . TRP A 1 91 ? -6.727 6.461 -8.828 1 93.38 91 TRP A N 1
ATOM 689 C CA . TRP A 1 91 ? -7.906 5.703 -9.242 1 93.38 91 TRP A CA 1
ATOM 690 C C . TRP A 1 91 ? -8.328 4.723 -8.148 1 93.38 91 TRP A C 1
ATOM 692 O O . TRP A 1 91 ? -7.547 4.414 -7.25 1 93.38 91 TRP A O 1
ATOM 702 N N . LEU A 1 92 ? -9.586 4.355 -8.227 1 93.62 92 LEU A N 1
ATOM 703 C CA . LEU A 1 92 ? -10.289 3.545 -7.242 1 93.62 92 LEU A CA 1
ATOM 704 C C . LEU A 1 92 ? -10.664 2.186 -7.824 1 93.62 92 LEU A C 1
ATOM 706 O O . LEU A 1 92 ? -10.82 2.047 -9.039 1 93.62 92 LEU A O 1
ATOM 710 N N . GLY A 1 93 ? -10.75 1.156 -6.953 1 95.81 93 GLY A N 1
ATOM 711 C CA . GLY A 1 93 ? -11.25 -0.137 -7.387 1 95.81 93 GLY A CA 1
ATOM 712 C C . GLY A 1 93 ? -11.328 -1.156 -6.266 1 95.81 93 GLY A C 1
ATOM 713 O O . GLY A 1 93 ? -10.93 -0.871 -5.133 1 95.81 93 GLY A O 1
ATOM 714 N N . PRO A 1 94 ? -11.977 -2.336 -6.625 1 97.94 94 PRO A N 1
ATOM 715 C CA . PRO A 1 94 ? -11.945 -3.43 -5.652 1 97.94 94 PRO A CA 1
ATOM 716 C C . PRO A 1 94 ? -10.516 -3.869 -5.312 1 97.94 94 PRO A C 1
ATOM 718 O O . PRO A 1 94 ? -9.633 -3.814 -6.168 1 97.94 94 PRO A O 1
ATOM 721 N N . VAL A 1 95 ? -10.32 -4.285 -4.008 1 98.25 95 VAL A N 1
ATOM 722 C CA . VAL A 1 95 ? -8.984 -4.664 -3.58 1 98.25 95 VAL A CA 1
ATOM 723 C C . VAL A 1 95 ? -9.047 -5.961 -2.773 1 98.25 95 VAL A C 1
ATOM 725 O O . VAL A 1 95 ? -9.992 -6.18 -2.012 1 98.25 95 VAL A O 1
ATOM 728 N N . SER A 1 96 ? -8.102 -6.863 -3.029 1 97.88 96 SER A N 1
ATOM 729 C CA . SER A 1 96 ? -7.891 -8.062 -2.225 1 97.88 96 SER A CA 1
ATOM 730 C C . SER A 1 96 ? -6.602 -7.961 -1.412 1 97.88 96 SER A C 1
ATOM 732 O O . SER A 1 96 ? -5.684 -7.23 -1.788 1 97.88 96 SER A O 1
ATOM 734 N N . GLN A 1 97 ? -6.613 -8.641 -0.32 1 97.38 97 GLN A N 1
ATOM 735 C CA . GLN A 1 97 ? -5.461 -8.578 0.573 1 97.38 97 GLN A CA 1
ATOM 736 C C . GLN A 1 97 ? -5.039 -9.977 1.024 1 97.38 97 GLN A C 1
ATOM 738 O O . GLN A 1 97 ? -5.891 -10.836 1.276 1 97.38 97 GLN A O 1
ATOM 743 N N . VAL A 1 98 ? -3.697 -10.188 1.091 1 96.69 98 VAL A N 1
ATOM 744 C CA . VAL A 1 98 ? -3.113 -11.328 1.784 1 96.69 98 VAL A CA 1
ATOM 745 C C . VAL A 1 98 ? -2.186 -10.844 2.896 1 96.69 98 VAL A C 1
ATOM 747 O O . VAL A 1 98 ? -1.394 -9.922 2.691 1 96.69 98 VAL A O 1
ATOM 750 N N . LYS A 1 99 ? -2.359 -11.352 4.094 1 94 99 LYS A N 1
ATOM 751 C CA . LYS A 1 99 ? -1.51 -10.977 5.219 1 94 99 LYS A CA 1
ATOM 752 C C . LYS A 1 99 ? -0.986 -12.211 5.949 1 94 99 LYS A C 1
ATOM 754 O O . LYS A 1 99 ? -1.632 -13.266 5.945 1 94 99 LYS A O 1
ATOM 759 N N . LYS A 1 100 ? 0.247 -11.969 6.445 1 86.5 100 LYS A N 1
ATOM 760 C CA . LYS A 1 100 ? 0.752 -13.008 7.336 1 86.5 100 LYS A CA 1
ATOM 761 C C . LYS A 1 100 ? 0.27 -12.789 8.766 1 86.5 100 LYS A C 1
ATOM 763 O O . LYS A 1 100 ? 0.35 -11.672 9.289 1 86.5 100 LYS A O 1
ATOM 768 N N . MET B 1 1 ? 9.367 0.038 7.934 1 97 1 MET B N 1
ATOM 769 C CA . MET B 1 1 ? 8.984 -0.923 6.902 1 97 1 MET B CA 1
ATOM 770 C C . MET B 1 1 ? 9.297 -0.382 5.512 1 97 1 MET B C 1
ATOM 772 O O . MET B 1 1 ? 9.609 0.799 5.355 1 97 1 MET B O 1
ATOM 776 N N . HIS B 1 2 ? 9.422 -1.424 4.57 1 97.19 2 HIS B N 1
ATOM 777 C CA . HIS B 1 2 ? 9.609 -1.06 3.17 1 97.19 2 HIS B CA 1
ATOM 778 C C . HIS B 1 2 ? 8.547 -1.701 2.283 1 97.19 2 HIS B C 1
ATOM 780 O O . HIS B 1 2 ? 7.988 -2.742 2.633 1 97.19 2 HIS B O 1
ATOM 786 N N . ALA B 1 3 ? 8.289 -0.999 1.126 1 97.19 3 ALA B N 1
ATOM 787 C CA . ALA B 1 3 ? 7.238 -1.523 0.253 1 97.19 3 ALA B CA 1
ATOM 788 C C . ALA B 1 3 ? 7.582 -1.287 -1.216 1 97.19 3 ALA B C 1
ATOM 790 O O . ALA B 1 3 ? 8.422 -0.446 -1.536 1 97.19 3 ALA B O 1
ATOM 791 N N . MET B 1 4 ? 6.973 -2.156 -1.976 1 95.62 4 MET B N 1
ATOM 792 C CA . MET B 1 4 ? 7.008 -1.984 -3.426 1 95.62 4 MET B CA 1
ATOM 793 C C . MET B 1 4 ? 5.609 -1.738 -3.979 1 95.62 4 MET B C 1
ATOM 795 O O . MET B 1 4 ? 4.668 -2.467 -3.65 1 95.62 4 MET B O 1
ATOM 799 N N . ASN B 1 5 ? 5.477 -0.605 -4.707 1 97.88 5 ASN B N 1
ATOM 800 C CA . ASN B 1 5 ? 4.262 -0.328 -5.469 1 97.88 5 ASN B CA 1
ATOM 801 C C . ASN B 1 5 ? 4.465 -0.592 -6.961 1 97.88 5 ASN B C 1
ATOM 803 O O . ASN B 1 5 ? 5.363 -0.018 -7.578 1 97.88 5 ASN B O 1
ATOM 807 N N . VAL B 1 6 ? 3.689 -1.547 -7.531 1 97.25 6 VAL B N 1
ATOM 808 C CA . VAL B 1 6 ? 3.758 -1.883 -8.945 1 97.25 6 VAL B CA 1
ATOM 809 C C . VAL B 1 6 ? 2.443 -1.513 -9.633 1 97.25 6 VAL B C 1
ATOM 811 O O . VAL B 1 6 ? 1.363 -1.801 -9.109 1 97.25 6 VAL B O 1
ATOM 814 N N . ARG B 1 7 ? 2.494 -0.839 -10.805 1 98.38 7 ARG B N 1
ATOM 815 C CA . ARG B 1 7 ? 1.343 -0.579 -11.656 1 98.38 7 ARG B CA 1
ATOM 816 C C . ARG B 1 7 ? 1.574 -1.123 -13.062 1 98.38 7 ARG B C 1
ATOM 818 O O . ARG B 1 7 ? 2.654 -0.95 -13.633 1 98.38 7 ARG B O 1
ATOM 825 N N . VAL B 1 8 ? 0.63 -1.749 -13.562 1 98.44 8 VAL B N 1
ATOM 826 C CA . VAL B 1 8 ? 0.717 -2.316 -14.898 1 98.44 8 VAL B CA 1
ATOM 827 C C . VAL B 1 8 ? -0.55 -1.984 -15.688 1 98.44 8 VAL B C 1
ATOM 829 O O . VAL B 1 8 ? -1.621 -1.805 -15.102 1 98.44 8 VAL B O 1
ATOM 832 N N . HIS B 1 9 ? -0.388 -1.805 -17.016 1 98.56 9 HIS B N 1
ATOM 833 C CA . HIS B 1 9 ? -1.488 -1.782 -17.984 1 98.56 9 HIS B CA 1
ATOM 834 C C . HIS B 1 9 ? -1.626 -3.123 -18.688 1 98.56 9 HIS B C 1
ATOM 836 O O . HIS B 1 9 ? -0.628 -3.715 -19.109 1 98.56 9 HIS B O 1
ATOM 842 N N . ILE B 1 10 ? -2.82 -3.561 -18.781 1 98.69 10 ILE B N 1
ATOM 843 C CA . ILE B 1 10 ? -3.119 -4.902 -19.281 1 98.69 10 ILE B CA 1
ATOM 844 C C . ILE B 1 10 ? -3.783 -4.816 -20.656 1 98.69 10 ILE B C 1
ATOM 846 O O . ILE B 1 10 ? -4.574 -3.906 -20.906 1 98.69 10 ILE B O 1
ATOM 850 N N . GLU B 1 11 ? -3.342 -5.766 -21.516 1 98.5 11 GLU B N 1
ATOM 851 C CA . GLU B 1 11 ? -3.943 -5.828 -22.844 1 98.5 11 GLU B CA 1
ATOM 852 C C . GLU B 1 11 ? -5.465 -5.914 -22.766 1 98.5 11 GLU B C 1
ATOM 854 O O . GLU B 1 11 ? -6.004 -6.555 -21.859 1 98.5 11 GLU B O 1
ATOM 859 N N . ASN B 1 12 ? -6.113 -5.18 -23.75 1 96.69 12 ASN B N 1
ATOM 860 C CA . ASN B 1 12 ? -7.57 -5.18 -23.781 1 96.69 12 ASN B CA 1
ATOM 861 C C . ASN B 1 12 ? -8.133 -6.598 -23.719 1 96.69 12 ASN B C 1
ATOM 863 O O . ASN B 1 12 ? -7.668 -7.484 -24.438 1 96.69 12 ASN B O 1
ATOM 867 N N . GLY B 1 13 ? -9.109 -6.836 -22.797 1 97.19 13 GLY B N 1
ATOM 868 C CA . GLY B 1 13 ? -9.805 -8.109 -22.688 1 97.19 13 GLY B CA 1
ATOM 869 C C . GLY B 1 13 ? -9.062 -9.125 -21.844 1 97.19 13 GLY B C 1
ATOM 870 O O . GLY B 1 13 ? -9.523 -10.258 -21.672 1 97.19 13 GLY B O 1
ATOM 871 N N . LYS B 1 14 ? -7.965 -8.773 -21.219 1 98.12 14 LYS B N 1
ATOM 872 C CA . LYS B 1 14 ? -7.152 -9.766 -20.5 1 98.12 14 LYS B CA 1
ATOM 873 C C . LYS B 1 14 ? -7.066 -9.438 -19.016 1 98.12 14 LYS B C 1
ATOM 875 O O . LYS B 1 14 ? -6.355 -10.109 -18.266 1 98.12 14 LYS B O 1
ATOM 880 N N . ILE B 1 15 ? -7.75 -8.508 -18.578 1 98.06 15 ILE B N 1
ATOM 881 C CA . ILE B 1 15 ? -7.594 -7.977 -17.219 1 98.06 15 ILE B CA 1
ATOM 882 C C . ILE B 1 15 ? -8.023 -9.023 -16.203 1 98.06 15 ILE B C 1
ATOM 884 O O . ILE B 1 15 ? -7.387 -9.172 -15.156 1 98.06 15 ILE B O 1
ATOM 888 N N . GLU B 1 16 ? -9.086 -9.766 -16.391 1 97.5 16 GLU B N 1
ATOM 889 C CA . GLU B 1 16 ? -9.555 -10.773 -15.445 1 97.5 16 GLU B CA 1
ATOM 890 C C . GLU B 1 16 ? -8.539 -11.898 -15.297 1 97.5 16 GLU B C 1
ATOM 892 O O . GLU B 1 16 ? -8.273 -12.352 -14.18 1 97.5 16 GLU B O 1
ATOM 897 N N . ASP B 1 17 ? -7.988 -12.328 -16.391 1 98.31 17 ASP B N 1
ATOM 898 C CA . ASP B 1 17 ? -6.984 -13.391 -16.359 1 98.31 17 ASP B CA 1
ATOM 899 C C . ASP B 1 17 ? -5.723 -12.93 -15.633 1 98.31 17 ASP B C 1
ATOM 901 O O . ASP B 1 17 ? -5.156 -13.68 -14.836 1 98.31 17 ASP B O 1
AT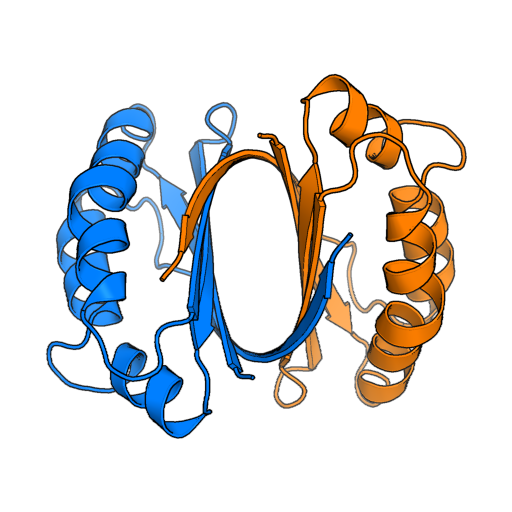OM 905 N N . ALA B 1 18 ? -5.32 -11.719 -15.969 1 98.56 18 ALA B N 1
ATOM 906 C CA . ALA B 1 18 ? -4.129 -11.18 -15.32 1 98.56 18 ALA B CA 1
ATOM 907 C C . ALA B 1 18 ? -4.332 -11.062 -13.812 1 98.56 18 ALA B C 1
ATOM 909 O O . ALA B 1 18 ? -3.457 -11.453 -13.031 1 98.56 18 ALA B O 1
ATOM 910 N N . ALA B 1 19 ? -5.445 -10.586 -13.398 1 98.44 19 ALA B N 1
ATOM 911 C CA . ALA B 1 19 ? -5.758 -10.445 -11.977 1 98.44 19 ALA B CA 1
ATOM 912 C C . ALA B 1 19 ? -5.805 -11.805 -11.289 1 98.44 19 ALA B C 1
ATOM 914 O O . ALA B 1 19 ? -5.371 -11.945 -10.141 1 98.44 19 ALA B O 1
ATOM 915 N N . ALA B 1 20 ? -6.375 -12.773 -11.961 1 98.31 20 ALA B N 1
ATOM 916 C CA . ALA B 1 20 ? -6.453 -14.125 -11.406 1 98.31 20 ALA B CA 1
ATOM 917 C C . ALA B 1 20 ? -5.062 -14.703 -11.18 1 98.31 20 ALA B C 1
ATOM 919 O O . ALA B 1 20 ? -4.816 -15.367 -10.164 1 98.31 20 ALA B O 1
ATOM 920 N N . VAL B 1 21 ? -4.164 -14.484 -12.086 1 98.06 21 VAL B N 1
ATOM 921 C CA . VAL B 1 21 ? -2.791 -14.961 -11.945 1 98.06 21 VAL B CA 1
ATOM 922 C C . VA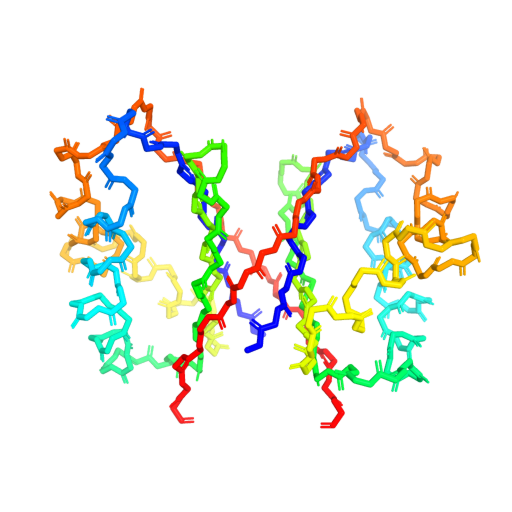L B 1 21 ? -2.156 -14.344 -10.703 1 98.06 21 VAL B C 1
ATOM 924 O O . VAL B 1 21 ? -1.564 -15.055 -9.883 1 98.06 21 VAL B O 1
ATOM 927 N N .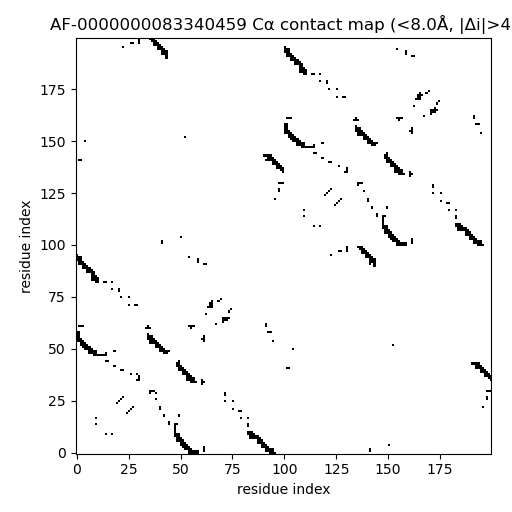 LEU B 1 22 ? -2.318 -13.055 -10.539 1 97.75 22 LEU B N 1
ATOM 928 C CA . LEU B 1 22 ? -1.737 -12.375 -9.391 1 97.75 22 LEU B CA 1
ATOM 929 C C . LEU B 1 22 ? -2.375 -12.859 -8.094 1 97.75 22 LEU B C 1
ATOM 931 O O . LEU B 1 22 ? -1.671 -13.188 -7.133 1 97.75 22 LEU B O 1
ATOM 935 N N . LYS B 1 23 ? -3.58 -12.969 -8.094 1 97.5 23 LYS B N 1
ATOM 936 C CA . LYS B 1 23 ? -4.344 -13.305 -6.898 1 97.5 23 LYS B CA 1
ATOM 937 C C . LYS B 1 23 ? -4.102 -14.75 -6.477 1 97.5 23 LYS B C 1
ATOM 939 O O . LYS B 1 23 ? -3.975 -15.047 -5.285 1 97.5 23 LYS B O 1
ATOM 944 N N . GLU B 1 24 ? -4.043 -15.641 -7.418 1 97.38 24 GLU B N 1
ATOM 945 C CA . GLU B 1 24 ? -4.051 -17.062 -7.113 1 97.38 24 GLU B CA 1
ATOM 946 C C . GLU B 1 24 ? -2.637 -17.641 -7.098 1 97.38 24 GLU B C 1
ATOM 948 O O . GLU B 1 24 ? -2.367 -18.625 -6.41 1 97.38 24 GLU B O 1
ATOM 953 N N . GLN B 1 25 ? -1.725 -16.984 -7.742 1 96.19 25 GLN B N 1
ATOM 954 C CA . GLN B 1 25 ? -0.432 -17.641 -7.926 1 96.19 25 GLN B CA 1
ATOM 955 C C . GLN B 1 25 ? 0.693 -16.812 -7.309 1 96.19 25 GLN B C 1
ATOM 957 O O . GLN B 1 25 ? 1.74 -17.344 -6.945 1 96.19 25 GLN B O 1
ATOM 962 N N . ILE B 1 26 ? 0.494 -15.5 -7.234 1 95.69 26 ILE B N 1
ATOM 963 C CA . ILE B 1 26 ? 1.611 -14.672 -6.793 1 95.69 26 ILE B CA 1
ATOM 964 C C . ILE B 1 26 ? 1.413 -14.266 -5.336 1 95.69 26 ILE B C 1
ATOM 966 O O . ILE B 1 26 ? 2.287 -14.5 -4.496 1 95.69 26 ILE B O 1
ATOM 970 N N . MET B 1 27 ? 0.309 -13.773 -5.004 1 95.75 27 MET B N 1
ATOM 971 C CA . MET B 1 27 ? 0.059 -13.219 -3.676 1 95.75 27 MET B CA 1
ATOM 972 C C . MET B 1 27 ? 0.22 -14.297 -2.604 1 95.75 27 MET B C 1
ATOM 974 O O . MET B 1 27 ? 0.901 -14.078 -1.6 1 95.75 27 MET B O 1
ATOM 978 N N . PRO B 1 28 ? -0.341 -15.508 -2.803 1 94 28 PRO B N 1
ATOM 979 C CA . PRO B 1 28 ? -0.161 -16.531 -1.761 1 94 28 PRO B CA 1
ATOM 980 C C . PRO B 1 28 ? 1.297 -16.953 -1.597 1 94 28 PRO B C 1
ATOM 982 O O . PRO B 1 28 ? 1.719 -17.312 -0.494 1 94 28 PRO B O 1
ATOM 985 N N . VAL B 1 29 ? 2.066 -16.891 -2.648 1 92.19 29 VAL B N 1
ATOM 986 C CA . VAL B 1 29 ? 3.475 -17.281 -2.625 1 92.19 29 VAL B CA 1
ATOM 987 C C . VAL B 1 29 ? 4.281 -16.25 -1.836 1 92.19 29 VAL B C 1
ATOM 989 O O . VAL B 1 29 ? 5.246 -16.594 -1.156 1 92.19 29 VAL B O 1
ATOM 992 N N . ALA B 1 30 ? 3.912 -14.945 -1.898 1 92.25 30 ALA B N 1
ATOM 993 C CA . ALA B 1 30 ? 4.605 -13.867 -1.205 1 92.25 30 ALA B CA 1
ATOM 994 C C . ALA B 1 30 ? 4.645 -14.117 0.3 1 92.25 30 ALA B C 1
ATOM 996 O O . ALA B 1 30 ? 5.625 -13.773 0.968 1 92.25 30 ALA B O 1
ATOM 997 N N . ALA B 1 31 ? 3.66 -14.758 0.845 1 90.75 31 ALA B N 1
ATOM 998 C CA . ALA B 1 31 ? 3.523 -14.984 2.281 1 90.75 31 ALA B CA 1
ATOM 999 C C . ALA B 1 31 ? 4.605 -15.93 2.793 1 90.75 31 ALA B C 1
ATOM 1001 O O . ALA B 1 31 ? 4.852 -16 4 1 90.75 31 ALA B O 1
ATOM 1002 N N . ASN B 1 32 ? 5.242 -16.625 1.812 1 90 32 ASN B N 1
ATOM 1003 C CA . ASN B 1 32 ? 6.258 -17.594 2.195 1 90 32 ASN B CA 1
ATOM 1004 C C . ASN B 1 32 ? 7.645 -16.969 2.256 1 90 32 ASN B C 1
ATOM 1006 O O . ASN B 1 32 ? 8.594 -17.594 2.719 1 90 32 ASN B O 1
ATOM 1010 N N . TYR B 1 33 ? 7.77 -15.703 1.896 1 90.44 33 TYR B N 1
ATOM 1011 C CA . TYR B 1 33 ? 9.086 -15.07 1.863 1 90.44 33 TYR B CA 1
ATOM 1012 C C . TYR B 1 33 ? 9.398 -14.398 3.197 1 90.44 33 TYR B C 1
ATOM 1014 O O . TYR B 1 33 ? 8.5 -13.883 3.865 1 90.44 33 TYR B O 1
ATOM 1022 N N . PRO B 1 34 ? 10.672 -14.43 3.482 1 90 34 PRO B N 1
ATOM 1023 C CA . PRO B 1 34 ? 11.062 -13.789 4.738 1 90 34 PRO B CA 1
ATOM 1024 C C . PRO B 1 34 ? 10.719 -12.305 4.777 1 90 34 PRO B C 1
ATOM 1026 O O . PRO B 1 34 ? 10.875 -11.602 3.775 1 90 34 PRO B O 1
ATOM 1029 N N . GLY B 1 35 ? 10.18 -11.914 5.949 1 94 35 GLY B N 1
ATOM 1030 C CA . GLY B 1 35 ? 9.945 -10.5 6.172 1 94 35 GLY B CA 1
ATOM 1031 C C . GLY B 1 35 ? 8.648 -10.008 5.566 1 94 35 GLY B C 1
ATOM 1032 O O . GLY B 1 35 ? 8.266 -8.844 5.758 1 94 35 GLY B O 1
ATOM 1033 N N . PHE B 1 36 ? 7.949 -10.867 4.895 1 94.69 36 PHE B N 1
ATOM 1034 C CA . PHE B 1 36 ? 6.672 -10.492 4.301 1 94.69 36 PHE B CA 1
ATOM 1035 C C . PHE B 1 36 ? 5.676 -10.086 5.375 1 94.69 36 PHE B C 1
ATOM 1037 O O . PHE B 1 36 ? 5.559 -10.75 6.406 1 94.69 36 PHE B O 1
ATOM 1044 N N . ILE B 1 37 ? 4.891 -9.039 5.172 1 97.5 37 ILE B N 1
ATOM 1045 C CA . ILE B 1 37 ? 3.859 -8.578 6.098 1 97.5 37 ILE B CA 1
ATOM 1046 C C . ILE B 1 37 ? 2.488 -8.703 5.438 1 97.5 37 ILE B C 1
ATOM 1048 O O . ILE B 1 37 ? 1.618 -9.422 5.926 1 97.5 37 ILE B O 1
ATOM 1052 N N . GLU B 1 38 ? 2.301 -8.062 4.297 1 97.94 38 GLU B N 1
ATOM 1053 C CA . GLU B 1 38 ? 1.013 -8.109 3.613 1 97.94 38 GLU B CA 1
ATOM 1054 C C . GLU B 1 38 ? 1.132 -7.602 2.178 1 97.94 38 GLU B C 1
ATOM 1056 O O . GLU B 1 38 ? 2.131 -6.98 1.813 1 97.94 38 GLU B O 1
ATOM 1061 N N . ASN B 1 39 ? 0.189 -7.895 1.377 1 97.75 39 ASN B N 1
ATOM 1062 C CA . ASN B 1 39 ? 0.11 -7.359 0.023 1 97.75 39 ASN B CA 1
ATOM 1063 C C . ASN B 1 39 ? -1.333 -7.078 -0.386 1 97.75 39 ASN B C 1
ATOM 1065 O O . ASN B 1 39 ? -2.268 -7.637 0.192 1 97.75 39 ASN B O 1
ATOM 1069 N N . PHE B 1 40 ? -1.477 -6.285 -1.369 1 98.5 40 PHE B N 1
ATOM 1070 C CA . PHE B 1 40 ? -2.762 -5.809 -1.868 1 98.5 40 PHE B CA 1
ATOM 1071 C C . PHE B 1 40 ? -2.803 -5.859 -3.391 1 98.5 40 PHE B C 1
ATOM 1073 O O . PHE B 1 40 ? -1.819 -5.531 -4.055 1 98.5 40 PHE B O 1
ATOM 1080 N N . LEU B 1 41 ? -3.906 -6.23 -3.898 1 98.69 41 LEU B N 1
ATOM 1081 C CA . LEU B 1 41 ? -4.195 -6.234 -5.328 1 98.69 41 LEU B CA 1
ATOM 1082 C C . LEU B 1 41 ? -5.414 -5.375 -5.641 1 98.69 41 LEU B C 1
ATOM 1084 O O . LEU B 1 41 ? -6.539 -5.734 -5.285 1 98.69 41 LEU B O 1
ATOM 1088 N N . LEU B 1 42 ? -5.188 -4.262 -6.285 1 98.69 42 LEU B N 1
ATOM 1089 C CA . LEU B 1 42 ? -6.207 -3.314 -6.723 1 98.69 42 LEU B CA 1
ATOM 1090 C C . LEU B 1 42 ? -6.453 -3.43 -8.227 1 98.69 42 LEU B C 1
ATOM 1092 O O . LEU B 1 42 ? -5.516 -3.312 -9.016 1 98.69 42 LEU B O 1
ATOM 1096 N N . VAL B 1 43 ? -7.742 -3.609 -8.602 1 98.44 43 VAL B N 1
ATOM 1097 C CA . VAL B 1 43 ? -8.062 -3.82 -10.008 1 98.44 43 VAL B CA 1
ATOM 1098 C C . VAL B 1 43 ? -8.984 -2.705 -10.5 1 98.44 43 VAL B C 1
ATOM 1100 O O . VAL B 1 43 ? -10.031 -2.439 -9.898 1 98.44 43 VAL B O 1
ATOM 1103 N N . ASP B 1 44 ? -8.516 -2.008 -11.57 1 97.31 44 ASP B N 1
ATOM 1104 C CA . ASP B 1 44 ? -9.352 -1.072 -12.32 1 97.31 44 ASP B CA 1
ATOM 1105 C C . ASP B 1 44 ? -9.695 -1.633 -13.703 1 97.31 44 ASP B C 1
ATOM 1107 O O . ASP B 1 44 ? -9.102 -1.24 -14.703 1 97.31 44 ASP B O 1
ATOM 1111 N N . ALA B 1 45 ? -10.672 -2.494 -13.758 1 96.5 45 ALA B N 1
ATOM 1112 C CA . ALA B 1 45 ? -11.047 -3.248 -14.953 1 96.5 45 ALA B CA 1
ATOM 1113 C C . ALA B 1 45 ? -11.484 -2.314 -16.078 1 96.5 45 ALA B C 1
ATOM 1115 O O . ALA B 1 45 ? -11.188 -2.562 -17.25 1 96.5 45 ALA B O 1
ATOM 1116 N N . ALA B 1 46 ? -12.227 -1.221 -15.742 1 95.75 46 ALA B N 1
ATOM 1117 C CA . ALA B 1 46 ? -12.742 -0.286 -16.734 1 95.75 46 ALA B CA 1
ATOM 1118 C C . ALA B 1 46 ? -11.609 0.34 -17.547 1 95.75 46 ALA B C 1
ATOM 1120 O O . ALA B 1 46 ? -11.797 0.688 -18.719 1 95.75 46 ALA B O 1
ATOM 1121 N N . ASN B 1 47 ? -10.391 0.422 -16.984 1 97 47 ASN B N 1
ATOM 1122 C CA . ASN B 1 47 ? -9.25 1.043 -17.672 1 97 47 ASN B CA 1
ATOM 1123 C C . ASN B 1 47 ? -8.117 0.048 -17.891 1 97 47 ASN B C 1
ATOM 1125 O O . ASN B 1 47 ? -6.984 0.444 -18.156 1 97 47 ASN B O 1
ATOM 1129 N N . SER B 1 48 ? -8.367 -1.156 -17.672 1 97.69 48 SER B N 1
ATOM 1130 C CA . SER B 1 48 ? -7.461 -2.275 -17.906 1 97.69 48 SER B CA 1
ATOM 1131 C C . SER B 1 48 ? -6.129 -2.059 -17.188 1 97.69 48 SER B C 1
ATOM 1133 O O . SER B 1 48 ? -5.066 -2.156 -17.812 1 97.69 48 SER B O 1
ATOM 1135 N N . ARG B 1 49 ? -6.266 -1.845 -15.844 1 98.31 49 ARG B N 1
ATOM 1136 C CA . ARG B 1 49 ? -5.02 -1.645 -15.117 1 98.31 49 ARG B CA 1
ATOM 1137 C C . ARG B 1 49 ? -5.102 -2.242 -13.711 1 98.31 49 ARG B C 1
ATOM 1139 O O . ARG B 1 49 ? -6.195 -2.449 -13.188 1 98.31 49 ARG B O 1
ATOM 1146 N N . ILE B 1 50 ? -3.928 -2.52 -13.148 1 98.75 50 ILE B N 1
ATOM 1147 C CA . ILE B 1 50 ? -3.773 -3.15 -11.844 1 98.75 50 ILE B CA 1
ATOM 1148 C C . ILE B 1 50 ? -2.662 -2.457 -11.062 1 98.75 50 ILE B C 1
ATOM 1150 O O . ILE B 1 50 ? -1.636 -2.078 -11.633 1 98.75 50 ILE B O 1
ATOM 1154 N N . ALA B 1 51 ? -2.887 -2.354 -9.805 1 98.69 51 ALA B N 1
ATOM 1155 C CA . ALA B 1 51 ? -1.831 -1.928 -8.891 1 98.69 51 ALA B CA 1
ATOM 1156 C C . ALA B 1 51 ? -1.66 -2.926 -7.75 1 98.69 51 ALA B C 1
ATOM 1158 O O . ALA B 1 51 ? -2.641 -3.484 -7.25 1 98.69 51 ALA B O 1
ATOM 1159 N N . THR B 1 52 ? -0.447 -3.078 -7.281 1 98 52 THR B N 1
ATOM 1160 C CA . THR B 1 52 ? -0.173 -3.869 -6.086 1 98 52 THR B CA 1
ATOM 1161 C C . THR B 1 52 ? 0.71 -3.092 -5.117 1 98 52 THR B C 1
ATOM 1163 O O . THR B 1 52 ? 1.502 -2.242 -5.531 1 98 52 THR B O 1
ATOM 1166 N N . LEU B 1 53 ? 0.572 -3.293 -3.922 1 98.19 53 LEU B N 1
ATOM 1167 C CA . LEU B 1 53 ? 1.476 -2.861 -2.859 1 98.19 53 LEU B CA 1
ATOM 1168 C C . LEU B 1 53 ? 1.86 -4.035 -1.964 1 98.19 53 LEU B C 1
ATOM 1170 O O . LEU B 1 53 ? 0.995 -4.664 -1.353 1 98.19 53 LEU B O 1
ATOM 1174 N N . SER B 1 54 ? 3.1 -4.32 -1.904 1 96.5 54 SER B N 1
ATOM 1175 C CA . SER B 1 54 ? 3.637 -5.336 -1.004 1 96.5 54 SER B CA 1
ATOM 1176 C C . SER B 1 54 ? 4.496 -4.707 0.089 1 96.5 54 SER B C 1
ATOM 1178 O O . SER B 1 54 ? 5.355 -3.875 -0.195 1 96.5 54 SER B O 1
ATOM 1180 N N . VAL B 1 55 ? 4.316 -5.164 1.275 1 97.56 55 VAL B N 1
ATOM 1181 C CA . VAL B 1 55 ? 4.98 -4.578 2.434 1 97.56 55 VAL B CA 1
ATOM 1182 C C . VAL B 1 55 ? 5.844 -5.633 3.123 1 97.56 55 VAL B C 1
ATOM 1184 O O . VAL B 1 55 ? 5.398 -6.762 3.344 1 97.56 55 VAL B O 1
ATOM 1187 N N . TRP B 1 56 ? 7.062 -5.129 3.475 1 96.19 56 TRP B N 1
ATOM 1188 C CA . TRP B 1 56 ? 8.07 -6.004 4.066 1 96.19 56 TRP B CA 1
ATOM 1189 C C . TRP B 1 56 ? 8.672 -5.371 5.316 1 96.19 56 TRP B C 1
ATOM 1191 O O . TRP B 1 56 ? 8.734 -4.145 5.43 1 96.19 56 TRP B O 1
ATOM 1201 N N . GLN B 1 57 ? 9.195 -6.266 6.152 1 96.56 57 GLN B N 1
ATOM 1202 C CA . GLN B 1 57 ? 9.695 -5.824 7.449 1 96.56 57 GLN B CA 1
ATOM 1203 C C . GLN B 1 57 ? 10.938 -4.949 7.297 1 96.56 57 GLN B C 1
ATOM 1205 O O . GLN B 1 57 ? 11.109 -3.973 8.031 1 96.56 57 GLN B O 1
ATOM 1210 N N . THR B 1 58 ? 11.797 -5.246 6.391 1 95.38 58 THR 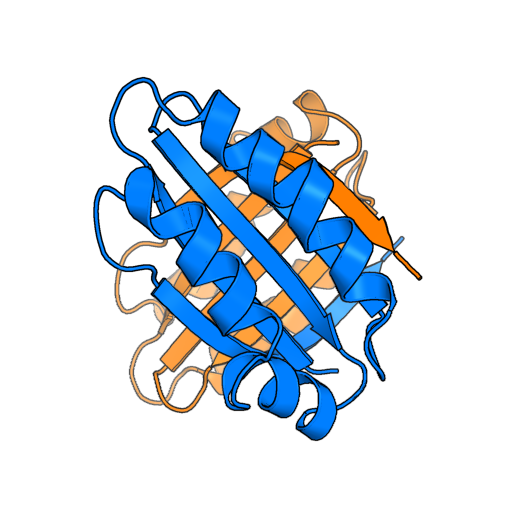B N 1
ATOM 1211 C CA . THR B 1 58 ? 13.055 -4.523 6.242 1 95.38 58 THR B CA 1
ATOM 1212 C C . THR B 1 58 ? 13.32 -4.195 4.773 1 95.38 58 THR B C 1
ATOM 1214 O O . THR B 1 58 ? 12.703 -4.781 3.883 1 95.38 58 THR B O 1
ATOM 1217 N N . GLU B 1 59 ? 14.203 -3.289 4.609 1 91.56 59 GLU B N 1
ATOM 1218 C CA . GLU B 1 59 ? 14.633 -2.949 3.256 1 91.56 59 GLU B CA 1
ATOM 1219 C C . GLU B 1 59 ? 15.289 -4.145 2.568 1 91.56 59 GLU B C 1
ATOM 1221 O O . GLU B 1 59 ? 15.102 -4.359 1.37 1 91.56 59 GLU B O 1
ATOM 1226 N N . ALA B 1 60 ? 16.141 -4.883 3.338 1 92.12 60 ALA B N 1
ATOM 1227 C CA . ALA B 1 60 ? 16.844 -6.047 2.793 1 92.12 60 ALA B CA 1
ATOM 1228 C C . ALA B 1 60 ? 15.852 -7.102 2.307 1 92.12 60 ALA B C 1
ATOM 1230 O O . ALA B 1 60 ? 16.047 -7.711 1.254 1 92.12 60 ALA B O 1
ATOM 1231 N N . ASP B 1 61 ? 14.797 -7.289 3.004 1 91.75 61 ASP B N 1
ATOM 1232 C CA . ASP B 1 61 ? 13.766 -8.242 2.598 1 91.75 61 ASP B CA 1
ATOM 1233 C C . ASP B 1 61 ? 13.109 -7.809 1.29 1 91.75 61 ASP B C 1
ATOM 1235 O O . ASP B 1 61 ? 12.914 -8.625 0.388 1 91.75 61 ASP B O 1
ATOM 1239 N N . ALA B 1 62 ? 12.773 -6.598 1.216 1 90.75 62 ALA B N 1
ATOM 1240 C CA . ALA B 1 62 ? 12.117 -6.059 0.03 1 90.75 62 ALA B CA 1
ATOM 1241 C C . ALA B 1 62 ? 13.031 -6.129 -1.188 1 90.75 62 ALA B C 1
ATOM 1243 O O . ALA B 1 62 ? 12.594 -6.484 -2.285 1 90.75 62 ALA B O 1
ATOM 1244 N N . LYS B 1 63 ? 14.273 -5.77 -0.979 1 88.69 63 LYS B N 1
ATOM 1245 C CA . LYS B 1 63 ? 15.234 -5.75 -2.078 1 88.69 63 LYS B CA 1
ATOM 1246 C C . LYS B 1 63 ? 15.484 -7.156 -2.611 1 88.69 63 LYS B C 1
ATOM 1248 O O . LYS B 1 63 ? 15.664 -7.348 -3.816 1 88.69 63 LYS B O 1
ATOM 1253 N N . ALA B 1 64 ? 15.539 -8.039 -1.812 1 83.88 64 ALA B N 1
ATOM 1254 C CA . ALA B 1 64 ? 15.766 -9.414 -2.229 1 83.88 64 ALA B CA 1
ATOM 1255 C C . ALA B 1 64 ? 14.664 -9.898 -3.166 1 83.88 64 ALA B C 1
ATOM 1257 O O . ALA B 1 64 ? 14.93 -10.641 -4.113 1 83.88 64 ALA B O 1
ATOM 1258 N N . ILE B 1 65 ? 13.508 -9.469 -2.977 1 80.38 65 ILE B N 1
ATOM 1259 C CA . ILE B 1 65 ? 12.344 -9.852 -3.779 1 80.38 65 ILE B CA 1
ATOM 1260 C C . ILE B 1 65 ? 12.469 -9.258 -5.18 1 80.38 65 ILE B C 1
ATOM 1262 O O . ILE B 1 65 ? 12.133 -9.914 -6.168 1 80.38 65 ILE B O 1
ATOM 1266 N N . TYR B 1 66 ? 12.977 -8.117 -5.254 1 77 66 TYR B N 1
ATOM 1267 C CA . TYR B 1 66 ? 13.023 -7.344 -6.488 1 77 66 TYR B CA 1
ATOM 1268 C C . TYR B 1 66 ? 14.281 -7.664 -7.285 1 77 66 TYR B C 1
ATOM 1270 O O . TYR B 1 66 ? 14.234 -7.785 -8.516 1 77 66 TYR B O 1
ATOM 1278 N N . GLU B 1 67 ? 15.367 -7.906 -6.574 1 74.88 67 GLU B N 1
ATOM 1279 C CA . GLU B 1 67 ? 16.656 -7.934 -7.25 1 74.88 67 GLU B CA 1
ATOM 1280 C C . GLU B 1 67 ? 17.156 -9.367 -7.445 1 74.88 67 GLU B C 1
ATOM 1282 O O . GLU B 1 67 ? 17.906 -9.648 -8.375 1 74.88 67 GLU B O 1
ATOM 1287 N N . ASP B 1 68 ? 16.688 -10.133 -6.637 1 70.06 68 ASP B N 1
ATOM 1288 C CA . ASP B 1 68 ? 17.266 -11.469 -6.703 1 70.06 68 ASP B CA 1
ATOM 1289 C C . ASP B 1 68 ? 16.719 -12.242 -7.902 1 70.06 68 ASP B C 1
ATOM 1291 O O . ASP B 1 68 ? 15.57 -12.07 -8.289 1 70.06 68 ASP B O 1
ATOM 1295 N N . GLU B 1 69 ? 17.719 -12.891 -8.266 1 68.44 69 GLU B N 1
ATOM 1296 C CA . GLU B 1 69 ? 17.328 -13.867 -9.273 1 68.44 69 GLU B CA 1
ATOM 1297 C C . GLU B 1 69 ? 16.312 -14.859 -8.719 1 68.44 69 GLU B C 1
ATOM 1299 O O . GLU B 1 69 ? 16.562 -15.492 -7.684 1 68.44 69 GLU B O 1
ATOM 1304 N N . GLY B 1 70 ? 15.234 -14.891 -9.383 1 68.06 70 GLY B N 1
ATOM 1305 C CA . GLY B 1 70 ? 14.172 -15.773 -8.93 1 68.06 70 GLY B CA 1
ATOM 1306 C C . GLY B 1 70 ? 13.273 -15.141 -7.887 1 68.06 70 GLY B C 1
ATOM 1307 O O . GLY B 1 70 ? 12.453 -15.82 -7.266 1 68.06 70 GLY B O 1
ATOM 1308 N N . GLY B 1 71 ? 13.578 -14.031 -7.555 1 81.75 71 GLY B N 1
ATOM 1309 C CA . GLY B 1 71 ? 12.734 -13.328 -6.598 1 81.75 71 GLY B CA 1
ATOM 1310 C C . GLY B 1 71 ? 11.289 -13.211 -7.043 1 81.75 71 GLY B C 1
ATOM 1311 O O . GLY B 1 71 ? 10.977 -13.43 -8.219 1 81.75 71 GLY B O 1
ATOM 1312 N N . LEU B 1 72 ? 10.492 -13.031 -6.215 1 88.69 72 LEU B N 1
ATOM 1313 C CA . LEU B 1 72 ? 9.047 -13.008 -6.418 1 88.69 72 LEU B CA 1
ATOM 1314 C C . LEU B 1 72 ? 8.672 -12.039 -7.539 1 88.69 72 LEU B C 1
ATOM 1316 O O . LEU B 1 72 ? 7.762 -12.312 -8.32 1 88.69 72 LEU B O 1
ATOM 1320 N N . TYR B 1 73 ? 9.359 -10.844 -7.555 1 91.62 73 TYR B N 1
ATOM 1321 C CA . TYR B 1 73 ? 9.039 -9.844 -8.57 1 91.62 73 TYR B CA 1
ATOM 1322 C C . TYR B 1 73 ? 9.297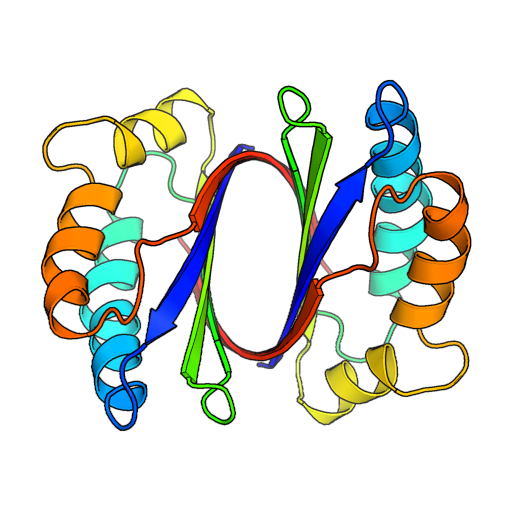 -10.391 -9.969 1 91.62 73 TYR B C 1
ATOM 1324 O O . TYR B 1 73 ? 8.484 -10.203 -10.875 1 91.62 73 TYR B O 1
ATOM 1332 N N . GLN B 1 74 ? 10.445 -11.102 -10.242 1 89.5 74 GLN B N 1
ATOM 1333 C CA . GLN B 1 74 ? 10.789 -11.672 -11.539 1 89.5 74 GLN B CA 1
ATOM 1334 C C . GLN B 1 74 ? 9.828 -12.797 -11.922 1 89.5 74 GLN B C 1
ATOM 1336 O O . GLN B 1 74 ? 9.461 -12.938 -13.086 1 89.5 74 GLN B O 1
ATOM 1341 N N . ILE B 1 75 ? 9.445 -13.578 -10.906 1 91.88 75 ILE B N 1
ATOM 1342 C CA . ILE B 1 75 ? 8.477 -14.641 -11.141 1 91.88 75 ILE B CA 1
ATOM 1343 C C . ILE B 1 75 ? 7.145 -14.039 -11.57 1 91.88 75 ILE B C 1
ATOM 1345 O O . ILE B 1 75 ? 6.539 -14.492 -12.547 1 91.88 75 ILE B O 1
ATO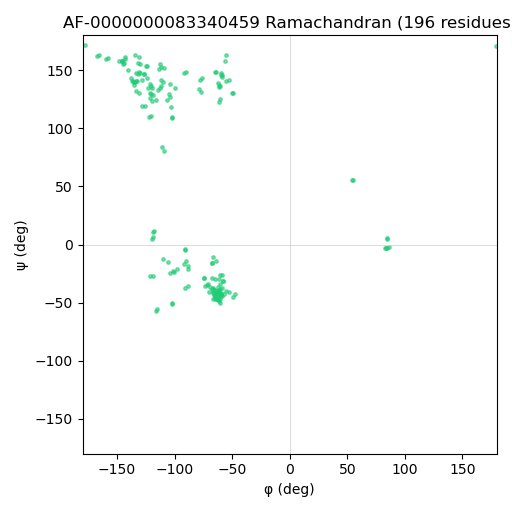M 1349 N N . ALA B 1 76 ? 6.641 -13.016 -10.898 1 95 76 ALA B N 1
ATOM 1350 C CA . ALA B 1 76 ? 5.391 -12.336 -11.219 1 95 76 ALA B CA 1
ATOM 1351 C C . ALA B 1 76 ? 5.426 -11.742 -12.625 1 95 76 ALA B C 1
ATOM 1353 O O . ALA B 1 76 ? 4.457 -11.852 -13.375 1 95 76 ALA B O 1
ATOM 1354 N N . LEU B 1 77 ? 6.609 -11.109 -12.906 1 93.12 77 LEU B N 1
ATOM 1355 C CA . LEU B 1 77 ? 6.77 -10.477 -14.211 1 93.12 77 LEU B CA 1
ATOM 1356 C C . LEU B 1 77 ? 6.723 -11.516 -15.328 1 93.12 77 LEU B C 1
ATOM 1358 O O . LEU B 1 77 ? 6.129 -11.281 -16.375 1 93.12 77 LEU B O 1
ATOM 1362 N N . GLY B 1 78 ? 7.34 -12.594 -15.125 1 94.12 78 GLY B N 1
ATOM 1363 C CA . GLY B 1 78 ? 7.312 -13.672 -16.094 1 94.12 78 GLY B CA 1
ATOM 1364 C C . GLY B 1 78 ? 5.91 -14.188 -16.375 1 94.12 78 GLY B C 1
ATOM 1365 O O . GLY B 1 78 ? 5.559 -14.453 -17.531 1 94.12 78 GLY B O 1
ATOM 1366 N N . LYS B 1 79 ? 5.16 -14.312 -15.359 1 96.38 79 LYS B N 1
ATOM 1367 C CA . LYS B 1 79 ? 3.805 -14.836 -15.492 1 96.38 79 LYS B CA 1
ATOM 1368 C C . LYS B 1 79 ? 2.871 -13.789 -16.109 1 96.38 79 LYS B C 1
ATOM 1370 O O . LYS B 1 79 ? 1.907 -14.141 -16.797 1 96.38 79 LYS B O 1
ATOM 1375 N N . LEU B 1 80 ? 3.115 -12.57 -15.922 1 96.94 80 LEU B N 1
ATOM 1376 C CA . LEU B 1 80 ? 2.242 -11.484 -16.359 1 96.94 80 LEU B CA 1
ATOM 1377 C C . LEU B 1 80 ? 2.578 -11.055 -17.781 1 96.94 80 LEU B C 1
ATOM 1379 O O . LEU B 1 80 ? 1.775 -10.383 -18.438 1 96.94 80 LEU B O 1
ATOM 1383 N N . LYS B 1 81 ? 3.805 -11.359 -18.25 1 96.81 81 LYS B N 1
ATOM 1384 C CA . LYS B 1 81 ? 4.359 -10.859 -19.5 1 96.81 81 LYS B CA 1
ATOM 1385 C C . LYS B 1 81 ? 3.359 -11.008 -20.641 1 96.81 81 LYS B C 1
ATOM 1387 O O . LYS B 1 81 ? 3.145 -10.07 -21.406 1 96.81 81 LYS B O 1
ATOM 1392 N N . PRO B 1 82 ? 2.557 -12.148 -20.844 1 97.69 82 PRO B N 1
ATOM 1393 C CA . PRO B 1 82 ? 1.624 -12.32 -21.969 1 97.69 82 PRO B CA 1
ATOM 1394 C C . PRO B 1 82 ? 0.453 -11.336 -21.906 1 97.69 82 PRO B C 1
ATOM 1396 O O . PRO B 1 82 ? -0.27 -11.18 -22.906 1 97.69 82 PRO B O 1
ATOM 1399 N N . PHE B 1 83 ? 0.347 -10.656 -20.766 1 98.5 83 PHE B N 1
ATOM 1400 C CA . PHE B 1 83 ? -0.843 -9.836 -20.594 1 98.5 83 PHE B CA 1
ATOM 1401 C C . PHE B 1 83 ? -0.493 -8.352 -20.656 1 98.5 83 PHE B C 1
ATOM 1403 O O . PHE B 1 83 ? -1.381 -7.504 -20.75 1 98.5 83 PHE B O 1
ATOM 1410 N N . LEU B 1 84 ? 0.672 -8.078 -20.594 1 98.44 84 LEU B N 1
ATOM 1411 C CA . LEU B 1 84 ? 1.1 -6.699 -20.375 1 98.44 84 LEU B CA 1
ATOM 1412 C C . LEU B 1 84 ? 1.012 -5.902 -21.672 1 98.44 84 LEU B C 1
ATOM 1414 O O . LEU B 1 84 ? 1.46 -6.363 -22.719 1 98.44 84 LEU B O 1
ATOM 1418 N N . ALA B 1 85 ? 0.453 -4.711 -21.578 1 98.44 85 ALA B N 1
ATOM 1419 C CA . ALA B 1 85 ? 0.374 -3.777 -22.703 1 98.44 85 ALA B CA 1
ATOM 1420 C C . ALA B 1 85 ? 1.576 -2.836 -22.719 1 98.44 85 ALA B C 1
ATOM 1422 O O . ALA B 1 85 ? 1.821 -2.15 -23.719 1 98.44 85 ALA B O 1
ATOM 1423 N N . ALA B 1 86 ? 2.299 -2.701 -21.719 1 97.56 86 ALA B N 1
ATOM 1424 C CA . ALA B 1 86 ? 3.482 -1.867 -21.516 1 97.56 86 ALA B CA 1
ATOM 1425 C C . ALA B 1 86 ? 4.336 -2.393 -20.375 1 97.56 86 ALA B C 1
ATOM 1427 O O . ALA B 1 86 ? 3.869 -3.189 -19.547 1 97.56 86 ALA B O 1
ATOM 1428 N N . PRO B 1 87 ? 5.566 -2.064 -20.266 1 96.88 87 PRO B N 1
ATOM 1429 C CA . PRO B 1 87 ? 6.371 -2.482 -19.109 1 96.88 87 PRO B CA 1
ATOM 1430 C C . PRO B 1 87 ? 5.801 -1.988 -17.781 1 96.88 87 PRO B C 1
ATOM 1432 O O . PRO B 1 87 ? 5.254 -0.885 -17.719 1 96.88 87 PRO B O 1
ATOM 1435 N N . PRO B 1 88 ? 5.969 -2.787 -16.766 1 96.88 88 PRO B N 1
ATOM 1436 C CA . PRO B 1 88 ? 5.496 -2.357 -15.453 1 96.88 88 PRO B CA 1
ATOM 1437 C C . PRO B 1 88 ? 6.242 -1.133 -14.93 1 96.88 88 PRO B C 1
ATOM 1439 O O . PRO B 1 88 ? 7.406 -0.92 -15.273 1 96.88 88 PRO B O 1
ATOM 1442 N N . ASP B 1 89 ? 5.578 -0.337 -14.18 1 96.75 89 ASP B N 1
ATOM 1443 C CA . ASP B 1 89 ? 6.199 0.694 -13.352 1 96.75 89 ASP B CA 1
ATOM 1444 C C . ASP B 1 89 ? 6.254 0.264 -11.883 1 96.75 89 ASP B C 1
ATOM 1446 O O . ASP B 1 89 ? 5.223 0.16 -11.227 1 96.75 89 ASP B O 1
ATOM 1450 N N . ALA B 1 90 ? 7.426 -0.004 -11.406 1 95.5 90 ALA B N 1
ATOM 1451 C CA . ALA B 1 90 ? 7.633 -0.554 -10.07 1 95.5 90 ALA B CA 1
ATOM 1452 C C . ALA B 1 90 ? 8.75 0.186 -9.336 1 95.5 90 ALA B C 1
ATOM 1454 O O . ALA B 1 90 ? 9.812 0.445 -9.906 1 95.5 90 ALA B O 1
ATOM 1455 N N . TRP B 1 91 ? 8.547 0.577 -8.141 1 94.25 91 TRP B N 1
ATOM 1456 C CA . TRP B 1 91 ? 9.633 1.129 -7.34 1 94.25 91 TRP B CA 1
ATOM 1457 C C . TRP B 1 91 ? 9.445 0.802 -5.859 1 94.25 91 TRP B C 1
ATOM 1459 O O . TRP B 1 91 ? 8.336 0.479 -5.426 1 94.25 91 TRP B O 1
ATOM 1469 N N . LEU B 1 92 ? 10.539 0.863 -5.195 1 94.19 92 LEU B N 1
ATOM 1470 C CA . LEU B 1 92 ? 10.648 0.493 -3.791 1 94.19 92 LEU B CA 1
ATOM 1471 C C . LEU B 1 92 ? 10.938 1.717 -2.928 1 94.19 92 LEU B C 1
ATOM 1473 O O . LEU B 1 92 ? 11.5 2.703 -3.41 1 94.19 92 LEU B O 1
ATOM 1477 N N . GLY B 1 93 ? 10.562 1.644 -1.636 1 96.19 93 GLY B N 1
ATOM 1478 C CA . GLY B 1 93 ? 10.93 2.688 -0.695 1 96.19 93 GLY B CA 1
ATOM 1479 C C . GLY B 1 93 ? 10.406 2.443 0.707 1 96.19 93 GLY B C 1
ATOM 1480 O O . GLY B 1 93 ? 9.695 1.465 0.947 1 96.19 93 GLY B O 1
ATOM 1481 N N . PRO B 1 94 ? 10.898 3.307 1.647 1 97.94 94 PRO B N 1
ATOM 1482 C CA . PRO B 1 94 ? 10.312 3.23 2.988 1 97.94 94 PRO B CA 1
ATOM 1483 C C . PRO B 1 94 ? 8.812 3.508 2.99 1 97.94 94 PRO B C 1
ATOM 1485 O O . PRO B 1 94 ? 8.328 4.305 2.184 1 97.94 94 PRO B O 1
ATOM 1488 N N . VAL B 1 95 ? 8.062 2.844 3.924 1 98.25 95 VAL B N 1
ATOM 1489 C CA . VAL B 1 95 ? 6.617 2.998 3.963 1 98.25 95 VAL B CA 1
ATOM 1490 C C . VAL B 1 95 ? 6.148 3.146 5.41 1 98.25 95 VAL B C 1
ATOM 1492 O O . VAL B 1 95 ? 6.699 2.516 6.312 1 98.25 95 VAL B O 1
ATOM 1495 N N . SER B 1 96 ? 5.215 3.992 5.637 1 97.94 96 SER B N 1
ATOM 1496 C CA . SER B 1 96 ? 4.508 4.137 6.906 1 97.94 96 SER B CA 1
ATOM 1497 C C . SER B 1 96 ? 3.053 3.689 6.781 1 97.94 96 SER B C 1
ATOM 1499 O O . SER B 1 96 ? 2.48 3.717 5.691 1 97.94 96 SER B O 1
ATOM 1501 N N . GLN B 1 97 ? 2.508 3.256 7.887 1 97.38 97 GLN B N 1
ATOM 1502 C CA . GLN B 1 97 ? 1.143 2.744 7.895 1 97.38 97 GLN B CA 1
ATOM 1503 C C . GLN B 1 97 ? 0.342 3.326 9.055 1 97.38 97 GLN B C 1
ATOM 1505 O O . GLN B 1 97 ? 0.871 3.496 10.156 1 97.38 97 GLN B O 1
ATOM 1510 N N . VAL B 1 98 ? -0.927 3.635 8.773 1 96.5 98 VAL B N 1
ATOM 1511 C CA . VAL B 1 98 ? -1.925 3.91 9.797 1 96.5 98 VAL B CA 1
ATOM 1512 C C . VAL B 1 98 ? -3.09 2.934 9.664 1 96.5 98 VAL B C 1
ATOM 1514 O O . VAL B 1 98 ? -3.568 2.676 8.555 1 96.5 98 VAL B O 1
ATOM 1517 N N . LYS B 1 99 ? -3.486 2.312 10.734 1 94.12 99 LYS B N 1
ATOM 1518 C CA . LYS B 1 99 ? -4.605 1.374 10.734 1 94.12 99 LYS B CA 1
ATOM 1519 C C . LYS B 1 99 ? -5.574 1.67 11.875 1 94.12 99 LYS B C 1
ATOM 1521 O O . LYS B 1 99 ? -5.172 2.186 12.922 1 94.12 99 LYS B O 1
ATOM 1526 N N . LYS B 1 100 ? -6.844 1.375 11.477 1 86.44 100 LYS B N 1
ATOM 1527 C CA . LYS B 1 100 ? -7.82 1.428 12.562 1 86.44 100 LYS B CA 1
ATOM 1528 C C . LYS B 1 100 ? -7.836 0.121 13.352 1 86.44 100 LYS B C 1
ATOM 1530 O O . LYS B 1 100 ? -7.891 -0.962 12.766 1 86.44 100 LYS B O 1
#

InterPro domains:
  IPR007138 Antibiotic biosynthesis monooxygenase domain [PF03992] (1-64)
  IPR011008 Dimeric alpha-beta barrel [SSF54909] (5-69)